Protein AF-A0A2W0HEP3-F1 (afdb_monomer)

Sequence (180 aa):
MSITTALFLTGLVFWASEWFIFRESPYLKSEVFKNNLRARVLITVTFALSAASAYYLGTKTGEPMSAADSCGLLFLLTGVFLRYWTLWLIRGYKGGTRPLYSHGPFLLHRHPYQAGLFLIASGISLLLSGHWLSLAVTFTLLGSALHYVMGLEEQHLRSHYGEIYEYWCRHRFRIFPFIY

Radius of gyration: 16.92 Å; Cα contacts (8 Å, |Δi|>4): 221; chains: 1; bounding box: 42×30×52 Å

Organism: NCBI:txid2045244

Foldseek 3Di:
DDPLVVLLVVLVVLVVCCCVPLVVFVVCVACLNVVCPVLVCQLVVLLVVLLVVLLVLQVVDDDQDPCLSVQLSVLSVVLSVLQCQVSVVRRPPPDHQGDQDCDDSSVAEVCSNLLSVLSNSSSSSSNNRSDPVSNVSSCVRNVVSSVVSLVSSLVVCCVVPPVNSVVSCPRYDHRDPPDD

Secondary structure (DSSP, 8-state):
--HHHHHHHHHHHHHHHHHHHTTT-TTTT-HHHHH-HHHHHHHHHHHHHHHHHHHHHHHH-SSPPTTHHHHHHHHHHHHHHHHHHHHHHHTT--SSSPP---SGGGGTBS-HHHHHHHHHHHHHHHHHHSSTHHHHHHIIIIIHHHHHHHHHHHHHHHHHHTHHHHHHHTT-BSSSTT--

pLDDT: mean 83.78, std 10.79, range [42.97, 94.5]

Mean predicted aligned error: 6.49 Å

Solvent-accessible surface area (backbone atoms only — not comparable to full-atom values): 9525 Å² total; per-residue (Å²): 132,56,73,66,57,53,54,50,51,51,51,50,50,57,53,60,44,45,59,71,77,46,64,82,24,38,74,75,59,27,64,65,65,64,71,32,62,66,52,53,50,43,45,54,50,25,47,51,51,30,46,51,51,8,41,54,46,23,77,72,48,88,74,62,46,86,62,25,51,62,50,10,50,52,29,29,52,52,10,46,51,38,31,52,54,42,49,62,69,46,53,80,48,88,68,81,84,80,76,87,64,73,56,75,64,38,44,56,22,74,41,37,48,60,50,12,50,52,28,30,51,39,8,51,13,13,57,50,22,20,32,73,66,30,38,59,50,28,47,58,45,37,44,51,38,49,51,54,47,49,49,53,47,50,52,52,47,36,74,74,47,44,68,61,41,56,62,62,45,75,74,38,28,63,84,46,88,89,64,129

InterPro domains:
  IPR007318 Phospholipid methyltransferase [PF04191] (72-163)

Structure (mmCIF, N/CA/C/O backbone):
data_AF-A0A2W0HEP3-F1
#
_entry.id   AF-A0A2W0HEP3-F1
#
loop_
_atom_site.group_PDB
_atom_site.id
_atom_site.type_symbol
_atom_site.label_atom_id
_atom_site.label_alt_id
_atom_site.label_comp_id
_atom_site.label_asym_id
_atom_site.label_entity_id
_atom_site.label_seq_id
_atom_site.pdbx_PDB_ins_code
_atom_site.Cartn_x
_atom_site.Cartn_y
_atom_site.Cartn_z
_atom_site.occupancy
_atom_site.B_iso_or_equiv
_atom_site.auth_seq_id
_atom_site.auth_comp_id
_atom_site.auth_asym_id
_atom_site.auth_atom_id
_atom_site.pdbx_PDB_model_num
ATOM 1 N N . MET A 1 1 ? 2.444 -9.885 -27.171 1.00 59.69 1 MET A N 1
ATOM 2 C CA . MET A 1 1 ? 2.458 -9.622 -25.714 1.00 59.69 1 MET A CA 1
ATOM 3 C C . MET A 1 1 ? 3.219 -10.741 -25.035 1.00 59.69 1 MET A C 1
ATOM 5 O O . MET A 1 1 ? 2.934 -11.895 -25.330 1.00 59.69 1 MET A O 1
ATOM 9 N N . SER A 1 2 ? 4.185 -10.425 -24.175 1.00 81.56 2 SER A N 1
ATOM 10 C CA . SER A 1 2 ? 4.820 -11.434 -23.321 1.00 81.56 2 SER A CA 1
ATOM 11 C C . SER A 1 2 ? 3.861 -11.849 -22.198 1.00 81.56 2 SER A C 1
ATOM 13 O O . SER A 1 2 ? 3.011 -11.062 -21.776 1.00 81.56 2 SER A O 1
ATOM 15 N N . ILE A 1 3 ? 4.001 -13.070 -21.680 1.00 85.06 3 ILE A N 1
ATOM 16 C CA . ILE A 1 3 ? 3.183 -13.578 -20.562 1.00 85.06 3 ILE A CA 1
ATOM 17 C C . ILE A 1 3 ? 3.267 -12.639 -19.344 1.00 85.06 3 ILE A C 1
ATOM 19 O O . ILE A 1 3 ? 2.261 -12.375 -18.689 1.00 85.06 3 ILE A O 1
ATOM 23 N N . THR A 1 4 ? 4.441 -12.054 -19.095 1.00 79.88 4 THR A N 1
ATOM 24 C CA . THR A 1 4 ? 4.667 -11.076 -18.022 1.00 79.88 4 THR A CA 1
ATOM 25 C C . THR A 1 4 ? 3.822 -9.814 -18.194 1.00 79.88 4 THR A C 1
ATOM 27 O O . THR A 1 4 ? 3.186 -9.375 -17.238 1.00 79.88 4 THR A O 1
ATOM 30 N N . THR A 1 5 ? 3.724 -9.269 -19.413 1.00 82.94 5 THR A N 1
ATOM 31 C CA . THR A 1 5 ? 2.876 -8.093 -19.690 1.00 82.94 5 THR A CA 1
ATOM 32 C C . THR A 1 5 ? 1.388 -8.392 -19.530 1.00 82.94 5 THR A C 1
ATOM 34 O O . THR A 1 5 ? 0.653 -7.558 -19.007 1.00 82.94 5 THR A O 1
ATOM 37 N N . ALA A 1 6 ? 0.937 -9.588 -19.918 1.00 85.88 6 ALA A N 1
ATOM 38 C CA . ALA A 1 6 ? -0.449 -9.998 -19.716 1.00 85.88 6 ALA A CA 1
ATOM 39 C C . ALA A 1 6 ? -0.785 -10.087 -18.218 1.00 85.88 6 ALA A C 1
ATOM 41 O O . ALA A 1 6 ? -1.759 -9.485 -17.771 1.00 85.88 6 ALA A O 1
ATOM 42 N N . LEU A 1 7 ? 0.062 -10.758 -17.431 1.00 87.81 7 LEU A N 1
ATOM 43 C CA . LEU A 1 7 ? -0.111 -10.871 -15.981 1.00 87.81 7 LEU A CA 1
ATOM 44 C C . LEU A 1 7 ? -0.088 -9.502 -15.290 1.00 87.81 7 LEU A C 1
ATOM 46 O O . LEU A 1 7 ? -0.947 -9.220 -14.455 1.00 87.81 7 LEU A O 1
ATOM 50 N N . PHE A 1 8 ? 0.827 -8.621 -15.690 1.00 86.69 8 PHE A N 1
ATOM 51 C CA . PHE A 1 8 ? 0.879 -7.250 -15.189 1.00 86.69 8 PHE A CA 1
ATOM 52 C C . PHE A 1 8 ? -0.432 -6.490 -15.430 1.00 86.69 8 PHE A C 1
ATOM 54 O O . PHE A 1 8 ? -1.021 -5.959 -14.487 1.00 86.69 8 PHE A O 1
ATOM 61 N N . LEU A 1 9 ? -0.931 -6.488 -16.672 1.00 87.94 9 LEU A N 1
ATOM 62 C CA . LEU A 1 9 ? -2.183 -5.813 -17.017 1.00 87.94 9 LEU A CA 1
ATOM 63 C C . LEU A 1 9 ? -3.374 -6.408 -16.266 1.00 87.94 9 LEU A C 1
ATOM 65 O O . LEU A 1 9 ? -4.202 -5.657 -15.755 1.00 87.94 9 LEU A O 1
ATOM 69 N N . THR A 1 10 ? -3.444 -7.736 -16.136 1.00 88.12 10 THR A N 1
ATOM 70 C CA . THR A 1 10 ? -4.511 -8.366 -15.345 1.00 88.12 10 THR A CA 1
ATOM 71 C C . THR A 1 10 ? -4.461 -7.920 -13.886 1.00 88.12 10 THR A C 1
ATOM 73 O O . THR A 1 10 ? -5.490 -7.534 -13.338 1.00 88.12 10 THR A O 1
ATOM 76 N N . GLY A 1 11 ? -3.276 -7.871 -13.274 1.00 85.00 11 GLY A N 1
ATOM 77 C CA . GLY A 1 11 ? -3.106 -7.389 -11.907 1.00 85.00 11 GLY A CA 1
ATOM 78 C C . GLY A 1 11 ? -3.524 -5.925 -11.728 1.00 85.00 11 GLY A C 1
ATOM 79 O O . GLY A 1 11 ? -4.183 -5.600 -10.741 1.00 85.00 11 GLY A O 1
ATOM 80 N N . LEU A 1 12 ? -3.228 -5.054 -12.700 1.00 87.88 12 LEU A N 1
ATOM 81 C CA . LEU A 1 12 ? -3.703 -3.665 -12.695 1.00 87.88 12 LEU A CA 1
ATOM 82 C C . LEU A 1 12 ? -5.225 -3.564 -12.815 1.00 87.88 12 LEU A C 1
ATOM 84 O O . LEU A 1 12 ? -5.832 -2.751 -12.121 1.00 87.88 12 LEU A O 1
ATOM 88 N N . VAL A 1 13 ? -5.850 -4.392 -13.655 1.00 89.00 13 VAL A N 1
ATOM 89 C CA . VAL A 1 13 ? -7.314 -4.439 -13.785 1.00 89.00 13 VAL A CA 1
ATOM 90 C C . VAL A 1 13 ? -7.953 -4.896 -12.476 1.00 89.00 13 VAL A C 1
ATOM 92 O O . VAL A 1 13 ? -8.887 -4.249 -12.007 1.00 89.00 13 VAL A O 1
ATOM 95 N N . PHE A 1 14 ? -7.422 -5.947 -11.845 1.00 88.12 14 PHE A N 1
ATOM 96 C CA . PHE A 1 14 ? -7.883 -6.394 -10.528 1.00 88.12 14 PHE A CA 1
ATOM 97 C C . PHE A 1 14 ? -7.690 -5.320 -9.456 1.00 88.12 14 PHE A C 1
ATOM 99 O O . PHE A 1 14 ? -8.548 -5.131 -8.596 1.00 88.12 14 PHE A O 1
ATOM 106 N N . TRP A 1 15 ? -6.588 -4.578 -9.490 1.00 85.81 15 TRP A N 1
ATOM 107 C CA . TRP A 1 15 ? -6.409 -3.458 -8.573 1.00 85.81 15 TRP A CA 1
ATOM 108 C C . TRP A 1 15 ? -7.429 -2.339 -8.834 1.00 85.81 15 TRP A C 1
ATOM 110 O O . TRP A 1 15 ? -8.072 -1.865 -7.902 1.00 85.81 15 TRP A O 1
ATOM 120 N N . ALA A 1 16 ? -7.666 -1.968 -10.093 1.00 84.94 16 ALA A N 1
ATOM 121 C CA . ALA A 1 16 ? -8.647 -0.945 -10.454 1.00 84.94 16 ALA A CA 1
ATOM 122 C C . ALA A 1 16 ? -10.094 -1.357 -10.116 1.00 84.94 16 ALA A C 1
ATOM 124 O O . ALA A 1 16 ? -10.895 -0.518 -9.692 1.00 84.94 16 ALA A O 1
ATOM 125 N N . SER A 1 17 ? -10.439 -2.645 -10.241 1.00 85.38 17 SER A N 1
ATOM 126 C CA . SER A 1 17 ? -11.777 -3.150 -9.904 1.00 85.38 17 SER A CA 1
ATOM 127 C C . SER A 1 17 ? -12.091 -3.071 -8.410 1.00 85.38 17 SER A C 1
ATOM 129 O O . SER A 1 17 ? -13.263 -3.081 -8.034 1.00 85.38 17 SER A O 1
ATOM 131 N N . GLU A 1 18 ? -11.076 -2.923 -7.555 1.00 83.12 18 GLU A N 1
ATOM 132 C CA . GLU A 1 18 ? -11.241 -2.748 -6.112 1.00 83.12 18 GLU A CA 1
ATOM 133 C C . GLU A 1 18 ? -12.170 -1.570 -5.785 1.00 83.12 18 GLU A C 1
ATOM 135 O O . GLU A 1 18 ? -13.050 -1.688 -4.928 1.00 83.12 18 GLU A O 1
ATOM 140 N N . TRP A 1 19 ? -12.029 -0.456 -6.512 1.00 76.25 19 TRP A N 1
ATOM 141 C CA . TRP A 1 19 ? -12.870 0.728 -6.334 1.00 76.25 19 TRP A CA 1
ATOM 142 C C . TRP A 1 19 ? -14.338 0.484 -6.660 1.00 76.25 19 TRP A C 1
ATOM 144 O O . TRP A 1 19 ? -15.201 1.091 -6.029 1.00 76.25 19 TRP A O 1
ATOM 154 N N . PHE A 1 20 ? -14.627 -0.396 -7.615 1.00 79.62 20 PHE A N 1
ATOM 155 C CA . PHE A 1 20 ? -15.998 -0.733 -7.983 1.00 79.62 20 PHE A CA 1
ATOM 156 C C . PHE A 1 20 ? -16.604 -1.737 -7.003 1.00 79.62 20 PHE A C 1
ATOM 158 O O . PHE A 1 20 ? -17.719 -1.532 -6.529 1.00 79.62 20 PHE A O 1
ATOM 165 N N . ILE A 1 21 ? -15.854 -2.784 -6.650 1.00 78.62 21 ILE A N 1
ATOM 166 C CA . ILE A 1 21 ? -16.343 -3.892 -5.817 1.00 78.62 21 ILE A CA 1
ATOM 167 C C . ILE A 1 21 ? -16.527 -3.456 -4.359 1.00 78.62 21 ILE A C 1
ATOM 169 O O . ILE A 1 21 ? -17.510 -3.818 -3.716 1.00 78.62 21 ILE A O 1
ATOM 173 N N . PHE A 1 22 ? -15.596 -2.662 -3.827 1.00 75.50 22 PHE A N 1
ATOM 174 C CA . PHE A 1 22 ? -15.550 -2.315 -2.406 1.00 75.50 22 PHE A CA 1
ATOM 175 C C . PHE A 1 22 ? -15.836 -0.841 -2.138 1.00 75.50 22 PHE A C 1
ATOM 177 O O . PHE A 1 22 ? -15.485 -0.339 -1.072 1.00 75.50 22 PHE A O 1
ATOM 184 N N . ARG A 1 23 ? -16.523 -0.145 -3.052 1.00 67.44 23 ARG A N 1
ATOM 185 C CA . ARG A 1 23 ? -16.886 1.276 -2.898 1.00 67.44 23 ARG A CA 1
ATOM 186 C C . ARG A 1 23 ? -17.573 1.585 -1.564 1.00 67.44 23 ARG A C 1
ATOM 188 O O . ARG A 1 23 ? -17.407 2.668 -1.006 1.00 67.44 23 ARG A O 1
ATOM 195 N N . GLU A 1 24 ? -18.347 0.634 -1.051 1.00 66.88 24 GLU A N 1
ATOM 196 C CA . GLU A 1 24 ? -19.072 0.773 0.212 1.00 66.88 24 GLU A CA 1
ATOM 197 C C . GLU A 1 24 ? -18.275 0.353 1.448 1.00 66.88 24 GLU A C 1
ATOM 199 O O . GLU A 1 24 ? -18.800 0.457 2.559 1.00 66.88 24 GLU A O 1
ATOM 204 N N . SER A 1 25 ? -17.025 -0.090 1.274 1.00 65.38 25 SER A N 1
ATOM 205 C CA . SER A 1 25 ? -16.221 -0.632 2.360 1.00 65.38 25 SER A CA 1
ATOM 206 C C . SER A 1 25 ? -16.050 0.392 3.489 1.00 65.38 25 SER A C 1
ATOM 208 O O . SER A 1 25 ? -15.691 1.548 3.237 1.00 65.38 25 SER A O 1
ATOM 210 N N . PRO A 1 26 ? -16.231 -0.031 4.747 1.00 62.38 26 PRO A N 1
ATOM 211 C CA . PRO A 1 26 ? -16.116 0.836 5.922 1.00 62.38 26 PRO A CA 1
ATOM 212 C C . PRO A 1 26 ? -14.720 1.436 6.056 1.00 62.38 26 PRO A C 1
ATOM 214 O O . PRO A 1 26 ? -14.556 2.562 6.505 1.00 62.38 26 PRO A O 1
ATOM 217 N N . TYR A 1 27 ? -13.708 0.697 5.600 1.00 66.31 27 TYR A N 1
ATOM 218 C CA . TYR A 1 27 ? -12.323 1.144 5.593 1.00 66.31 27 TYR A CA 1
ATOM 219 C C . TYR A 1 27 ? -12.114 2.360 4.670 1.00 66.31 27 TYR A C 1
ATOM 221 O O . TYR A 1 27 ? -11.531 3.364 5.079 1.00 66.31 27 TYR A O 1
ATOM 229 N N . LEU A 1 28 ? -12.665 2.311 3.449 1.00 58.91 28 LEU A N 1
ATOM 230 C CA . LEU A 1 28 ? -12.645 3.428 2.492 1.00 58.91 28 LEU A CA 1
ATOM 231 C C . LEU A 1 28 ? -13.478 4.624 2.976 1.00 58.91 28 LEU A C 1
ATOM 233 O O . LEU A 1 28 ? -13.221 5.761 2.581 1.00 58.91 28 LEU A O 1
ATOM 237 N N . LYS A 1 29 ? -14.461 4.368 3.843 1.00 58.06 29 LYS A N 1
ATOM 238 C CA . LYS A 1 29 ? -15.281 5.386 4.506 1.00 58.06 29 LYS A CA 1
ATOM 239 C C . LYS A 1 29 ? -14.721 5.853 5.850 1.00 58.06 29 LYS A C 1
ATOM 241 O O . LYS A 1 29 ? -15.348 6.731 6.440 1.00 58.06 29 LYS A O 1
ATOM 246 N N . SER A 1 30 ? -13.594 5.307 6.323 1.00 64.50 30 SER A N 1
ATOM 247 C CA . SER A 1 30 ? -13.036 5.664 7.630 1.00 64.50 30 SER A CA 1
ATOM 248 C C . SER A 1 30 ? -12.893 7.181 7.741 1.00 64.50 30 SER A C 1
ATOM 250 O O . SER A 1 30 ? -12.380 7.836 6.827 1.00 64.50 30 SER A O 1
ATOM 252 N N . GLU A 1 31 ? -13.379 7.752 8.846 1.00 57.66 31 GLU A N 1
ATOM 253 C CA . GLU A 1 31 ? -13.400 9.209 9.029 1.00 57.66 31 GLU A CA 1
ATOM 254 C C . GLU A 1 31 ? -12.007 9.819 8.876 1.00 57.66 31 GLU A C 1
ATOM 256 O O . GLU A 1 31 ? -11.853 10.885 8.283 1.00 57.66 31 GLU A O 1
ATOM 261 N N . VAL A 1 32 ? -10.980 9.087 9.315 1.00 61.34 32 VAL A N 1
ATOM 262 C CA . VAL A 1 32 ? -9.576 9.471 9.175 1.00 61.34 32 VAL A CA 1
ATOM 263 C C . VAL A 1 32 ? -9.197 9.677 7.711 1.00 61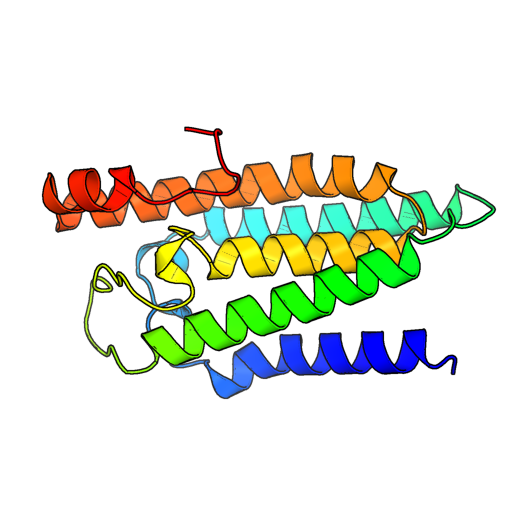.34 32 VAL A C 1
ATOM 265 O O . VAL A 1 32 ? -8.592 10.691 7.379 1.00 61.34 32 VAL A O 1
ATOM 268 N N . PHE A 1 33 ? -9.548 8.759 6.812 1.00 62.22 33 PHE A N 1
ATOM 269 C CA . PHE A 1 33 ? -9.156 8.877 5.406 1.00 62.22 33 PHE A CA 1
ATOM 270 C C . PHE A 1 33 ? -10.068 9.836 4.633 1.00 62.22 33 PHE A C 1
ATOM 272 O O . PHE A 1 33 ? -9.616 10.533 3.720 1.00 62.22 33 PHE A O 1
ATOM 279 N N . LYS A 1 34 ? -11.352 9.900 5.006 1.00 63.75 34 L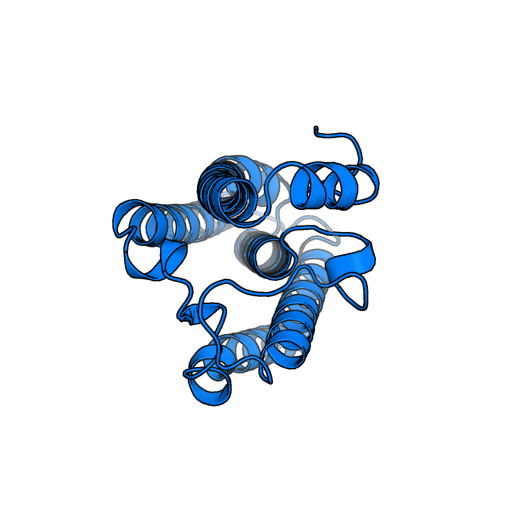YS A N 1
ATOM 280 C CA . LYS A 1 34 ? -12.349 10.752 4.350 1.00 63.75 34 LYS A CA 1
ATOM 281 C C . LYS A 1 34 ? -12.147 12.237 4.672 1.00 63.75 34 LYS A C 1
ATOM 283 O O . LYS A 1 34 ? 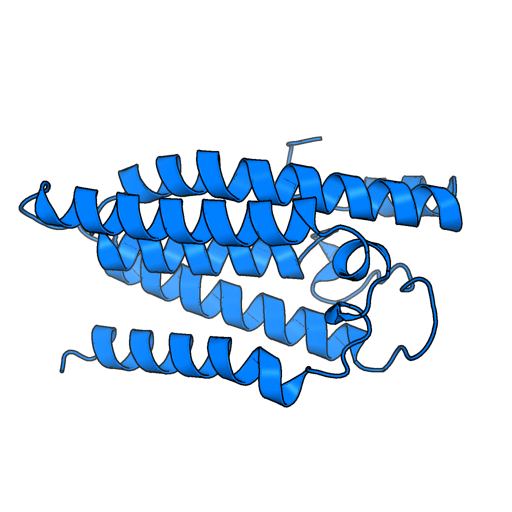-12.244 13.054 3.757 1.00 63.75 34 LYS A O 1
ATOM 288 N N . ASN A 1 35 ? -11.805 12.573 5.919 1.00 67.94 35 ASN A N 1
ATOM 289 C CA . ASN A 1 35 ? -11.675 13.962 6.375 1.00 67.94 35 ASN A CA 1
ATOM 290 C C . ASN A 1 35 ? -10.256 14.534 6.205 1.00 67.94 35 ASN A C 1
ATOM 292 O O . ASN A 1 35 ? -10.088 15.752 6.176 1.00 67.94 35 ASN A O 1
ATOM 296 N N . ASN A 1 36 ? -9.229 13.696 6.017 1.00 79.62 36 ASN A N 1
ATOM 297 C CA . ASN A 1 36 ? -7.854 14.169 5.829 1.00 79.62 36 ASN A CA 1
ATOM 298 C C . ASN A 1 36 ? -7.480 14.304 4.346 1.00 79.62 36 ASN A C 1
ATOM 300 O O . ASN A 1 36 ? -6.790 13.455 3.773 1.00 79.62 36 ASN A O 1
ATOM 304 N N . LEU A 1 37 ? -7.865 15.431 3.729 1.00 83.88 37 LEU A N 1
ATOM 305 C CA . LEU A 1 37 ? -7.463 15.782 2.356 1.00 83.88 37 LEU A CA 1
ATOM 306 C C . LEU A 1 37 ? -5.939 15.708 2.170 1.00 83.88 37 LEU A C 1
ATOM 308 O O . LEU A 1 37 ? -5.464 15.182 1.167 1.00 83.88 37 LEU A O 1
ATOM 312 N N . ARG A 1 38 ? -5.177 16.168 3.171 1.00 85.00 38 ARG A N 1
ATOM 313 C CA . ARG A 1 38 ? -3.707 16.122 3.166 1.00 85.00 38 ARG A CA 1
ATOM 314 C C . ARG A 1 38 ? -3.181 14.699 2.992 1.00 85.00 38 ARG A C 1
ATOM 316 O O . ARG A 1 38 ? -2.346 14.483 2.129 1.00 85.00 38 ARG A O 1
ATOM 323 N N . ALA A 1 39 ? -3.708 13.729 3.742 1.00 85.81 39 ALA A N 1
ATOM 324 C CA . ALA A 1 39 ? -3.305 12.324 3.643 1.00 85.81 39 ALA A CA 1
ATOM 325 C C . ALA A 1 39 ? -3.564 11.751 2.240 1.00 85.81 39 ALA A C 1
ATOM 327 O O . ALA A 1 39 ? -2.696 11.096 1.661 1.00 85.81 39 ALA A O 1
ATOM 328 N N . ARG A 1 40 ? -4.736 12.049 1.663 1.00 84.88 40 ARG A N 1
ATOM 329 C CA . ARG A 1 40 ? -5.112 11.600 0.313 1.00 84.88 40 ARG A CA 1
ATOM 330 C C . ARG A 1 40 ? -4.210 12.192 -0.765 1.00 84.88 40 ARG A C 1
ATOM 332 O O . ARG A 1 40 ? -3.730 11.458 -1.630 1.00 84.88 40 ARG A O 1
ATOM 339 N N . VAL A 1 41 ? -3.983 13.504 -0.709 1.00 88.75 41 VAL A N 1
ATOM 340 C CA . VAL A 1 41 ? -3.096 14.208 -1.643 1.00 88.75 41 VAL A CA 1
ATOM 341 C C . VAL A 1 41 ? -1.680 13.662 -1.517 1.00 88.75 41 VAL A C 1
ATOM 343 O O . VAL A 1 41 ? -1.078 13.322 -2.526 1.00 88.75 41 VAL A O 1
ATOM 346 N N . LEU A 1 42 ? -1.181 13.487 -0.294 1.00 90.75 42 LEU A N 1
ATOM 347 C CA . LEU A 1 42 ? 0.175 13.018 -0.036 1.00 90.75 42 LEU A CA 1
ATOM 348 C C . LEU A 1 42 ? 0.395 11.601 -0.594 1.00 90.75 42 LEU A C 1
ATOM 350 O O . LEU A 1 42 ? 1.354 11.403 -1.335 1.00 90.75 42 LEU A O 1
ATOM 354 N N . ILE A 1 43 ? -0.513 10.645 -0.354 1.00 90.06 43 ILE A N 1
ATOM 355 C CA . ILE A 1 43 ? -0.425 9.296 -0.953 1.00 90.06 43 ILE A CA 1
ATOM 356 C C . ILE A 1 43 ? -0.474 9.362 -2.484 1.00 9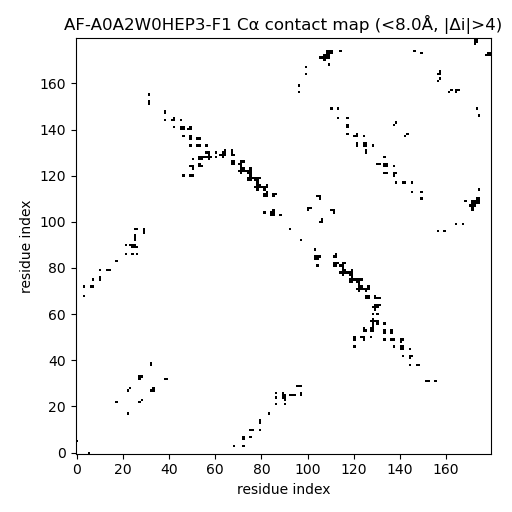0.06 43 ILE A C 1
ATOM 358 O O . ILE A 1 43 ? 0.337 8.729 -3.151 1.00 90.06 43 ILE A O 1
ATOM 362 N N . THR A 1 44 ? -1.408 10.129 -3.050 1.00 90.06 44 THR A N 1
ATOM 363 C CA . THR A 1 44 ? -1.590 10.184 -4.511 1.00 90.06 44 THR A CA 1
ATOM 364 C C . THR A 1 44 ? -0.374 10.807 -5.197 1.00 90.06 44 THR A C 1
ATOM 366 O O . THR A 1 44 ? 0.123 10.271 -6.184 1.00 90.06 44 THR A O 1
ATOM 369 N N . VAL A 1 45 ? 0.142 11.910 -4.648 1.00 93.81 45 VAL A N 1
ATOM 370 C CA . VAL A 1 45 ? 1.321 12.613 -5.168 1.00 93.81 45 VAL A CA 1
ATOM 371 C C . VAL A 1 45 ? 2.567 11.745 -5.034 1.00 93.81 45 VAL A C 1
ATOM 373 O O . VAL A 1 45 ? 3.295 11.587 -6.007 1.00 93.81 45 VAL A O 1
ATOM 376 N N . THR A 1 46 ? 2.811 11.140 -3.870 1.00 92.88 46 THR A N 1
ATOM 377 C CA . THR A 1 46 ? 4.002 10.296 -3.666 1.00 92.88 46 THR A CA 1
ATOM 378 C C . THR A 1 46 ? 3.966 9.016 -4.496 1.00 92.88 46 THR A C 1
ATOM 380 O O . THR A 1 46 ? 5.008 8.624 -5.011 1.00 92.88 46 THR A O 1
ATOM 383 N N . PHE A 1 47 ? 2.790 8.420 -4.712 1.00 93.50 47 PHE A N 1
ATOM 384 C CA . PHE A 1 47 ? 2.616 7.296 -5.636 1.00 93.50 47 PHE A CA 1
ATOM 385 C C . PHE A 1 47 ? 2.896 7.700 -7.093 1.00 93.50 47 PHE A C 1
ATOM 387 O O . PHE A 1 47 ? 3.611 7.003 -7.813 1.00 93.50 47 PHE A O 1
ATOM 394 N N . ALA A 1 48 ? 2.372 8.848 -7.535 1.00 94.06 48 ALA A N 1
ATOM 395 C CA . ALA A 1 48 ? 2.639 9.358 -8.879 1.00 94.06 48 ALA A CA 1
ATOM 396 C C . ALA A 1 48 ? 4.131 9.680 -9.073 1.00 94.06 48 ALA A C 1
ATOM 398 O O . ALA A 1 48 ? 4.714 9.310 -10.090 1.00 94.06 48 ALA A O 1
ATOM 399 N N . LEU A 1 49 ? 4.771 10.302 -8.078 1.00 94.50 49 LEU A N 1
ATOM 400 C CA . LEU A 1 49 ? 6.205 10.595 -8.092 1.00 94.50 49 LEU A CA 1
ATOM 401 C C . LEU A 1 49 ? 7.061 9.321 -8.068 1.00 94.50 49 LEU A C 1
ATOM 403 O O . LEU A 1 49 ? 8.070 9.262 -8.773 1.00 94.50 49 LEU A O 1
ATOM 407 N N . SER A 1 50 ? 6.675 8.283 -7.316 1.00 93.69 50 SER A N 1
ATOM 408 C CA . SER A 1 50 ? 7.395 7.004 -7.334 1.00 93.69 50 SER A CA 1
ATOM 409 C C . SER A 1 50 ? 7.293 6.321 -8.698 1.00 93.69 50 SER A C 1
ATOM 411 O O . SER A 1 50 ? 8.301 5.861 -9.222 1.00 93.69 50 SER A O 1
ATOM 413 N N . ALA A 1 51 ? 6.114 6.329 -9.325 1.00 92.62 51 ALA A N 1
ATOM 414 C CA . ALA A 1 51 ? 5.944 5.770 -10.666 1.00 92.62 51 ALA A CA 1
ATOM 415 C C . ALA A 1 51 ? 6.715 6.574 -11.730 1.00 92.62 51 ALA A C 1
ATOM 417 O O . ALA A 1 51 ? 7.395 5.991 -12.573 1.00 92.62 51 ALA A O 1
ATOM 418 N N . ALA A 1 52 ? 6.666 7.909 -11.665 1.00 93.88 52 ALA A N 1
ATOM 419 C CA . ALA A 1 52 ? 7.381 8.784 -12.594 1.00 93.88 52 ALA A CA 1
ATOM 420 C C . ALA A 1 52 ? 8.906 8.642 -12.467 1.00 93.88 52 ALA A C 1
ATOM 422 O O . ALA A 1 52 ? 9.607 8.571 -13.474 1.00 93.88 52 ALA A O 1
ATOM 423 N N . SER A 1 53 ? 9.422 8.559 -11.238 1.00 92.06 53 SER A N 1
ATOM 424 C CA . SER A 1 53 ? 10.853 8.337 -10.995 1.00 92.06 53 SER A CA 1
ATOM 425 C C . SER A 1 53 ? 11.308 6.945 -11.432 1.00 92.06 53 SER A C 1
ATOM 427 O O . SER A 1 53 ? 12.380 6.832 -12.020 1.00 92.06 53 SER A O 1
ATOM 429 N N . ALA A 1 54 ? 10.494 5.905 -11.224 1.00 92.38 54 ALA A N 1
ATOM 430 C CA . ALA A 1 54 ? 10.777 4.562 -11.725 1.00 92.38 54 ALA A CA 1
ATOM 431 C C . ALA A 1 54 ? 10.819 4.516 -13.259 1.00 92.38 54 ALA A C 1
ATOM 433 O O . ALA A 1 54 ? 11.758 3.961 -13.825 1.00 92.38 54 ALA A O 1
ATOM 434 N N . TYR A 1 55 ? 9.855 5.156 -13.928 1.00 92.06 55 TYR A N 1
ATOM 435 C CA . TYR A 1 55 ? 9.852 5.283 -15.385 1.00 92.06 55 TYR A CA 1
ATOM 436 C C . TYR A 1 55 ? 11.088 6.040 -15.888 1.00 92.06 55 TYR A C 1
ATOM 438 O O . TYR A 1 55 ? 11.792 5.562 -16.774 1.00 92.06 55 TYR A O 1
ATOM 446 N N . TYR A 1 56 ? 11.405 7.190 -15.282 1.00 92.75 56 TYR A N 1
ATOM 447 C CA . TYR A 1 56 ? 12.600 7.960 -15.630 1.00 92.75 56 TYR A CA 1
ATOM 448 C C . TYR A 1 56 ? 13.878 7.130 -15.462 1.00 92.75 56 TYR A C 1
ATOM 450 O O . TYR A 1 56 ? 14.725 7.127 -16.355 1.00 92.75 56 TYR A O 1
ATOM 458 N N . LEU A 1 57 ? 13.997 6.385 -14.360 1.00 88.62 57 LEU A N 1
ATOM 459 C CA . LEU A 1 57 ? 15.130 5.499 -14.124 1.00 88.62 57 LEU A CA 1
ATOM 460 C C . LEU A 1 57 ? 15.239 4.434 -15.221 1.00 88.62 57 LEU A C 1
ATOM 462 O O . LEU A 1 57 ? 16.313 4.300 -15.796 1.00 88.62 57 LEU A O 1
ATOM 466 N N . GLY A 1 58 ? 14.128 3.779 -15.574 1.00 87.19 58 GLY A N 1
ATOM 467 C CA . GLY A 1 58 ? 14.083 2.782 -16.648 1.00 87.19 58 GLY A CA 1
ATOM 468 C C . GLY A 1 58 ? 14.529 3.324 -18.007 1.00 87.19 58 GLY A C 1
ATOM 469 O O . GLY A 1 58 ? 15.186 2.621 -18.760 1.00 87.19 58 GLY A O 1
ATOM 470 N N . THR A 1 59 ? 14.266 4.602 -18.312 1.00 87.06 59 THR A N 1
ATOM 471 C CA . THR A 1 59 ? 14.778 5.223 -19.555 1.00 87.06 59 THR A CA 1
ATOM 472 C C . THR A 1 59 ? 16.283 5.505 -19.540 1.00 87.06 59 THR A C 1
ATOM 474 O O . THR A 1 59 ? 16.876 5.743 -20.592 1.00 87.06 59 THR A O 1
ATOM 477 N N . LYS A 1 60 ? 16.907 5.547 -18.357 1.00 85.81 60 LYS A N 1
ATOM 478 C CA . LYS A 1 60 ? 18.332 5.864 -18.177 1.00 85.81 60 LYS A CA 1
ATOM 479 C C . LYS A 1 60 ? 19.194 4.630 -17.972 1.00 85.81 60 LYS A C 1
ATOM 481 O O . LYS A 1 60 ? 20.385 4.670 -18.272 1.00 85.81 60 LYS A O 1
ATOM 486 N N . THR A 1 61 ? 18.618 3.564 -17.445 1.00 76.69 61 THR A N 1
ATOM 487 C CA . THR A 1 61 ? 19.311 2.311 -17.192 1.00 76.69 61 THR A CA 1
ATOM 488 C C . THR A 1 61 ? 19.110 1.360 -18.369 1.00 76.69 61 THR A C 1
ATOM 490 O O . THR A 1 61 ? 17.979 1.064 -18.724 1.00 76.69 61 THR A O 1
ATOM 493 N N . GLY A 1 62 ? 20.205 0.929 -19.005 1.00 70.19 62 GLY A N 1
ATOM 494 C CA . GLY A 1 62 ? 20.151 0.202 -20.279 1.00 70.19 62 GLY A CA 1
ATOM 495 C C . GLY A 1 62 ? 19.560 -1.206 -20.187 1.00 70.19 62 GLY A C 1
ATOM 496 O O . GLY A 1 62 ? 18.603 -1.505 -20.889 1.00 70.19 62 GLY A O 1
ATOM 497 N N . GLU A 1 63 ? 20.122 -2.062 -19.329 1.00 76.56 63 GLU A N 1
ATOM 498 C CA . GLU A 1 63 ? 19.729 -3.473 -19.230 1.00 76.56 63 GLU A CA 1
ATOM 499 C C . GLU A 1 63 ? 19.031 -3.751 -17.892 1.00 76.56 63 GLU A C 1
ATOM 501 O O . GLU A 1 63 ? 19.628 -3.482 -16.841 1.00 76.56 63 GLU A O 1
ATOM 506 N N . PRO A 1 64 ? 17.803 -4.306 -17.899 1.00 79.62 64 PRO A N 1
ATOM 507 C CA . PRO A 1 64 ? 17.093 -4.634 -16.674 1.00 79.62 64 PRO A CA 1
ATOM 508 C C . PRO A 1 64 ? 17.885 -5.656 -15.854 1.00 79.62 64 PRO A C 1
ATOM 510 O O . PRO A 1 64 ? 18.447 -6.625 -16.373 1.00 79.62 64 PRO A O 1
ATOM 513 N N . MET A 1 65 ? 17.918 -5.462 -14.538 1.00 84.00 65 MET A N 1
ATOM 514 C CA . MET A 1 65 ? 18.569 -6.409 -13.641 1.00 84.00 65 MET A CA 1
ATOM 515 C C . MET A 1 65 ? 17.790 -7.723 -13.614 1.00 84.00 65 MET A C 1
ATOM 517 O O . MET A 1 65 ? 16.564 -7.743 -13.473 1.00 84.00 65 MET A O 1
ATOM 521 N N . SER A 1 66 ? 18.523 -8.836 -13.680 1.00 78.00 66 SER A N 1
ATOM 522 C CA . SER A 1 66 ? 17.935 -10.169 -13.553 1.00 78.00 66 SER A CA 1
ATOM 523 C C . SER A 1 66 ? 17.076 -10.264 -12.285 1.00 78.00 66 SER A C 1
ATOM 525 O O . SER A 1 66 ? 17.446 -9.751 -11.226 1.00 78.00 66 SER A O 1
ATOM 527 N N . ALA A 1 67 ? 15.916 -10.907 -12.417 1.00 84.88 67 ALA A N 1
ATOM 528 C CA . ALA A 1 67 ? 14.869 -11.067 -11.404 1.00 84.88 67 ALA A CA 1
ATOM 529 C C . ALA A 1 67 ? 14.035 -9.824 -11.029 1.00 84.88 67 ALA A C 1
ATOM 531 O O . ALA A 1 67 ? 13.022 -10.007 -10.351 1.00 84.88 67 ALA A O 1
ATOM 532 N N . ALA A 1 68 ? 14.358 -8.606 -11.490 1.00 87.38 68 ALA A N 1
ATOM 533 C CA . ALA A 1 68 ? 13.564 -7.412 -11.161 1.00 87.38 68 ALA A CA 1
ATOM 534 C C . ALA A 1 68 ? 12.095 -7.547 -11.606 1.00 87.38 68 ALA A C 1
ATOM 536 O O . ALA A 1 68 ? 11.187 -7.283 -10.817 1.00 87.38 68 ALA A O 1
ATOM 537 N N . ASP A 1 69 ? 11.859 -8.059 -12.816 1.00 85.44 69 ASP A N 1
ATOM 538 C CA . ASP A 1 69 ? 10.510 -8.257 -13.357 1.00 85.44 69 ASP A CA 1
ATOM 539 C C . ASP A 1 69 ? 9.714 -9.315 -12.588 1.00 85.44 69 ASP A C 1
ATOM 541 O O . ASP A 1 69 ? 8.568 -9.090 -12.195 1.00 85.44 69 ASP A O 1
ATOM 545 N N . SER A 1 70 ? 10.328 -10.473 -12.331 1.00 89.38 70 SER A N 1
ATOM 546 C CA . SER A 1 70 ? 9.690 -11.564 -11.587 1.00 89.38 70 SER A CA 1
ATOM 547 C C . SER A 1 70 ? 9.333 -11.127 -10.168 1.00 89.38 70 SER A C 1
ATOM 549 O O . SER A 1 70 ? 8.222 -11.381 -9.700 1.00 89.38 70 SER A O 1
ATOM 551 N N . CYS A 1 71 ? 10.241 -10.421 -9.489 1.00 92.38 71 CYS A N 1
ATOM 552 C CA . CYS A 1 71 ? 9.984 -9.872 -8.161 1.00 92.38 71 CYS A CA 1
ATOM 553 C C . CYS A 1 71 ? 8.925 -8.767 -8.193 1.00 92.38 71 CYS A C 1
ATOM 555 O O . CYS A 1 71 ? 8.053 -8.742 -7.324 1.00 92.38 71 CYS A O 1
ATOM 557 N N . GLY A 1 72 ? 8.943 -7.903 -9.210 1.00 91.44 72 GLY A N 1
ATOM 558 C CA . GLY A 1 72 ? 7.934 -6.865 -9.387 1.00 91.44 72 GLY A CA 1
ATOM 559 C C . GLY A 1 72 ? 6.529 -7.444 -9.559 1.00 91.44 72 GLY A C 1
ATOM 560 O O . GLY A 1 72 ? 5.577 -6.992 -8.918 1.00 91.44 72 GLY A O 1
ATOM 561 N N . LEU A 1 73 ? 6.410 -8.518 -10.339 1.00 91.81 73 LEU A N 1
ATOM 562 C CA . LEU A 1 73 ? 5.157 -9.240 -10.540 1.00 91.81 73 LEU A CA 1
ATOM 563 C C . LEU A 1 73 ? 4.678 -9.929 -9.254 1.00 91.81 73 LEU A C 1
ATOM 565 O O . LEU A 1 73 ? 3.505 -9.808 -8.897 1.00 91.81 73 LEU A O 1
ATOM 569 N N . LEU A 1 74 ? 5.576 -10.588 -8.516 1.00 93.88 74 LEU A N 1
ATOM 570 C CA . LEU A 1 74 ? 5.249 -11.187 -7.216 1.00 93.88 74 LEU A CA 1
ATOM 571 C C . LEU A 1 74 ? 4.762 -10.141 -6.207 1.00 93.88 74 LEU A C 1
ATOM 573 O O . LEU A 1 74 ? 3.772 -10.375 -5.507 1.00 93.88 74 LEU A O 1
ATOM 577 N N . PHE A 1 75 ? 5.415 -8.980 -6.145 1.00 94.25 75 PHE A N 1
ATOM 578 C CA . PHE A 1 75 ? 5.019 -7.884 -5.259 1.00 94.25 75 PHE A CA 1
ATOM 579 C C . PHE A 1 75 ? 3.648 -7.327 -5.627 1.00 94.25 75 PHE A C 1
ATOM 581 O O . PHE A 1 75 ? 2.808 -7.141 -4.745 1.00 94.25 75 PHE A O 1
ATOM 588 N N . LEU A 1 76 ? 3.383 -7.136 -6.920 1.00 93.50 76 LEU A N 1
ATOM 589 C CA . LEU A 1 76 ? 2.089 -6.660 -7.393 1.00 93.50 76 LEU A CA 1
ATOM 590 C C . LEU A 1 76 ? 0.965 -7.635 -7.026 1.00 93.50 76 LEU A C 1
ATOM 592 O O . LEU A 1 76 ? -0.024 -7.223 -6.417 1.00 93.50 76 LEU A O 1
ATOM 596 N N . LEU A 1 77 ? 1.126 -8.926 -7.329 1.00 93.25 77 LEU A N 1
ATOM 597 C CA . LEU A 1 77 ? 0.106 -9.937 -7.034 1.00 93.25 77 LEU A CA 1
ATOM 598 C C . LEU A 1 77 ? -0.143 -10.080 -5.528 1.00 93.25 77 LEU A C 1
ATOM 600 O O . LEU A 1 77 ? -1.294 -10.090 -5.089 1.00 93.25 77 LEU A O 1
ATOM 604 N N . THR A 1 78 ? 0.925 -10.126 -4.730 1.00 92.88 78 THR A N 1
ATOM 605 C CA . THR A 1 78 ? 0.822 -10.228 -3.266 1.00 92.88 78 THR A CA 1
ATOM 606 C C . THR A 1 78 ? 0.157 -8.988 -2.670 1.00 92.88 78 THR A C 1
ATOM 608 O O . THR A 1 78 ? -0.687 -9.100 -1.780 1.00 92.88 78 THR A O 1
ATOM 611 N N . GLY A 1 79 ? 0.484 -7.800 -3.184 1.00 92.62 79 GLY A N 1
ATOM 612 C CA . GLY A 1 79 ? -0.118 -6.546 -2.742 1.00 92.62 79 GLY A CA 1
ATOM 613 C C . GLY A 1 79 ? -1.613 -6.461 -3.054 1.00 92.62 79 GLY A C 1
ATOM 614 O O . GLY A 1 79 ? -2.397 -6.080 -2.180 1.00 92.62 79 GLY A O 1
ATOM 615 N N . VAL A 1 80 ? -2.031 -6.883 -4.254 1.00 91.81 80 VAL A N 1
ATOM 616 C CA . VAL A 1 80 ? -3.456 -6.979 -4.623 1.00 91.81 80 VAL A CA 1
ATOM 617 C C . VAL A 1 80 ? -4.173 -7.978 -3.719 1.00 91.81 80 VAL A C 1
ATOM 619 O O . VAL A 1 80 ? -5.197 -7.637 -3.124 1.00 91.81 80 VAL A O 1
ATOM 622 N N . PHE A 1 81 ? -3.613 -9.176 -3.540 1.00 92.69 81 PHE A N 1
ATOM 623 C CA . PHE A 1 81 ? -4.187 -10.199 -2.666 1.00 92.69 81 PHE A CA 1
ATOM 624 C C . PHE A 1 81 ? -4.399 -9.684 -1.233 1.00 92.69 81 PHE A C 1
ATOM 626 O O . PHE A 1 81 ? -5.493 -9.819 -0.680 1.00 92.69 81 PHE A O 1
ATOM 633 N N . LEU A 1 82 ? -3.394 -9.020 -0.652 1.00 90.50 82 LEU A N 1
ATOM 634 C CA . LEU A 1 82 ? -3.468 -8.491 0.711 1.00 90.50 82 LEU A CA 1
ATOM 635 C C . LEU A 1 82 ? -4.559 -7.418 0.863 1.00 90.50 82 LEU A C 1
ATOM 637 O O . LEU A 1 82 ? -5.279 -7.405 1.868 1.00 90.50 82 LEU A O 1
ATOM 641 N N . ARG A 1 83 ? -4.731 -6.544 -0.138 1.00 90.75 83 ARG A N 1
ATOM 642 C CA . ARG A 1 83 ? -5.793 -5.521 -0.143 1.00 90.75 83 ARG A CA 1
ATOM 643 C C . ARG A 1 83 ? -7.176 -6.148 -0.208 1.00 90.75 83 ARG A C 1
ATOM 645 O O . ARG A 1 83 ? -8.027 -5.816 0.617 1.00 90.75 83 ARG A O 1
ATOM 652 N N . TYR A 1 84 ? -7.377 -7.093 -1.123 1.00 90.06 84 TYR A N 1
ATOM 653 C CA . TYR A 1 84 ? -8.649 -7.801 -1.263 1.00 90.06 84 TYR A CA 1
ATOM 654 C C . TYR A 1 84 ? -9.000 -8.587 -0.001 1.00 90.06 84 TYR A C 1
ATOM 656 O O . TYR A 1 84 ? -10.129 -8.489 0.476 1.00 90.06 84 TYR A O 1
ATOM 664 N N . TRP A 1 85 ? -8.039 -9.296 0.595 1.00 89.81 85 TRP A N 1
ATOM 665 C CA . TRP A 1 85 ? -8.259 -10.018 1.849 1.00 89.81 85 TRP A CA 1
ATOM 666 C C . TRP A 1 85 ? -8.644 -9.065 2.988 1.00 89.81 85 TRP A C 1
ATOM 668 O O . TRP A 1 85 ? -9.596 -9.322 3.729 1.00 89.81 85 TRP A O 1
ATOM 678 N N . THR A 1 86 ? -7.960 -7.923 3.086 1.00 88.44 86 THR A N 1
ATOM 679 C CA . THR A 1 86 ? -8.255 -6.895 4.092 1.00 88.44 86 THR A CA 1
ATOM 680 C C . THR A 1 86 ? -9.659 -6.322 3.917 1.00 88.44 86 THR A C 1
ATOM 682 O O . THR A 1 86 ? -10.433 -6.267 4.872 1.00 88.44 86 THR A O 1
ATOM 685 N N . LEU A 1 87 ? -10.022 -5.924 2.697 1.00 86.69 87 LEU A N 1
ATOM 686 C CA . LEU A 1 87 ? -11.343 -5.371 2.408 1.00 86.69 87 LEU A CA 1
ATOM 687 C C . LEU A 1 87 ? -12.453 -6.397 2.606 1.00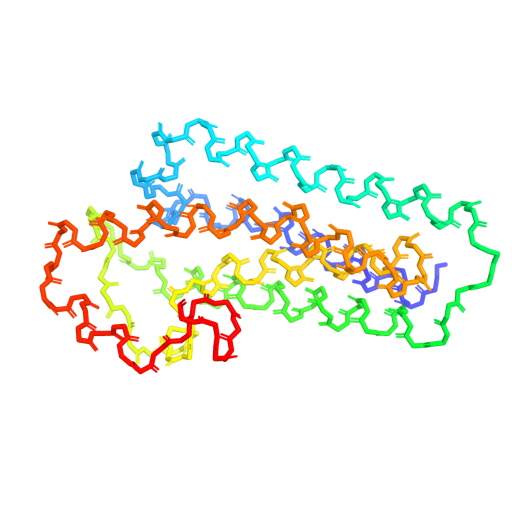 86.69 87 LEU A C 1
ATOM 689 O O . LEU A 1 87 ? -13.503 -6.061 3.150 1.00 86.69 87 LEU A O 1
ATOM 693 N N . TRP A 1 88 ? -12.213 -7.646 2.215 1.00 86.88 88 TRP A N 1
ATOM 694 C CA . TRP A 1 88 ? -13.166 -8.730 2.399 1.00 86.88 88 TRP A CA 1
ATOM 695 C C . TRP A 1 88 ? -13.445 -9.008 3.876 1.00 86.88 88 TRP A C 1
ATOM 697 O O . TRP A 1 88 ? -14.597 -9.251 4.234 1.00 86.88 88 TRP A O 1
ATOM 707 N N . LEU A 1 89 ? -12.430 -8.907 4.739 1.00 86.12 89 LEU A N 1
ATOM 708 C CA . LEU A 1 89 ? -12.607 -9.052 6.183 1.00 86.12 89 LEU A CA 1
ATOM 709 C C . LEU A 1 89 ? -13.450 -7.913 6.775 1.00 86.12 89 LEU A C 1
ATOM 711 O O . LEU A 1 89 ? -14.324 -8.145 7.606 1.00 86.12 89 LEU A O 1
ATOM 715 N N . ILE A 1 90 ? -13.213 -6.679 6.326 1.00 82.44 90 ILE A N 1
ATOM 716 C CA . ILE A 1 90 ? -13.853 -5.486 6.901 1.00 82.44 90 ILE A CA 1
ATOM 717 C C . ILE A 1 90 ? -15.241 -5.228 6.291 1.00 82.44 90 ILE A C 1
ATOM 719 O O . ILE A 1 90 ? -16.041 -4.513 6.891 1.00 82.44 90 ILE A O 1
ATOM 723 N N . ARG A 1 91 ? -15.579 -5.828 5.138 1.00 80.00 91 ARG A N 1
ATOM 724 C CA . ARG A 1 91 ? -16.820 -5.553 4.378 1.00 80.00 91 ARG A CA 1
ATOM 725 C C . ARG A 1 91 ? -18.110 -5.638 5.200 1.00 80.00 91 ARG A C 1
ATOM 727 O O . ARG A 1 91 ? -19.076 -4.955 4.880 1.00 80.00 91 ARG A O 1
ATOM 734 N N . GLY A 1 92 ? -18.143 -6.492 6.225 1.00 71.38 92 GLY A N 1
ATOM 735 C CA . GLY A 1 92 ? -19.330 -6.723 7.052 1.00 71.38 92 GLY A CA 1
ATOM 736 C C . GLY A 1 92 ? -19.603 -5.631 8.091 1.00 71.38 92 GLY A C 1
ATOM 737 O O . GLY A 1 92 ? -20.699 -5.582 8.644 1.00 71.38 92 GLY A O 1
ATOM 738 N N . TYR A 1 93 ? -18.640 -4.750 8.369 1.00 73.00 93 TYR A N 1
ATOM 739 C CA . TYR A 1 93 ? -18.729 -3.813 9.487 1.00 73.00 93 TYR A CA 1
ATOM 740 C C . TYR A 1 93 ? -19.390 -2.483 9.100 1.00 73.00 93 TYR A C 1
ATOM 742 O O . TYR A 1 93 ? -18.738 -1.597 8.589 1.00 73.00 93 TYR A O 1
ATOM 750 N N . LYS A 1 94 ? -20.671 -2.261 9.380 1.00 67.00 94 LYS A N 1
ATOM 751 C CA . LYS A 1 94 ? -21.348 -1.007 8.972 1.00 67.00 94 LYS A CA 1
ATOM 752 C C . LYS A 1 94 ? -21.314 0.132 10.011 1.00 67.00 94 LYS A C 1
ATOM 754 O O . LYS A 1 94 ? -22.016 1.121 9.827 1.00 67.00 94 LYS A O 1
ATOM 759 N N . GLY A 1 95 ? -20.553 -0.009 11.100 1.00 61.62 95 GLY A N 1
ATOM 760 C CA . GLY A 1 95 ? -20.493 0.973 12.194 1.00 61.62 95 GLY A CA 1
ATOM 761 C C . GLY A 1 95 ? -19.470 2.099 11.979 1.00 61.62 95 GLY A C 1
ATOM 762 O O . GLY A 1 95 ? -18.844 2.175 10.926 1.00 61.62 95 GLY A O 1
ATOM 763 N N . GLY A 1 96 ? -19.310 2.969 12.984 1.00 68.69 96 GLY A N 1
ATOM 764 C CA . GLY A 1 96 ? -18.345 4.077 12.994 1.00 68.69 96 GLY A CA 1
ATOM 765 C C . GLY A 1 96 ? -16.881 3.612 13.025 1.00 68.69 96 GLY A C 1
ATOM 766 O O . GLY A 1 96 ? -16.300 3.284 11.992 1.00 68.69 96 GLY A O 1
ATOM 767 N N . THR A 1 97 ? -16.252 3.602 14.203 1.00 72.88 97 THR A N 1
ATOM 768 C CA . THR A 1 97 ? -14.844 3.192 14.340 1.00 72.88 97 THR A CA 1
ATOM 769 C C . THR A 1 97 ? -14.674 1.688 14.135 1.00 72.88 97 THR A C 1
ATOM 771 O O . THR A 1 97 ? -15.254 0.886 14.866 1.00 72.88 97 THR A O 1
ATOM 774 N N . ARG A 1 98 ? -13.837 1.289 13.166 1.00 77.75 98 ARG A N 1
ATOM 775 C CA . ARG A 1 98 ? -13.589 -0.131 12.860 1.00 77.75 98 ARG A CA 1
ATOM 776 C C . ARG A 1 98 ? -13.116 -0.915 14.099 1.00 77.75 98 ARG A C 1
ATOM 778 O O . ARG A 1 98 ? -12.243 -0.422 14.811 1.00 77.75 98 ARG A O 1
ATOM 785 N N . PRO A 1 99 ? -13.597 -2.153 14.311 1.00 81.38 99 PRO A N 1
ATOM 786 C CA . PRO A 1 99 ? -13.143 -2.993 15.410 1.00 81.38 99 PRO A CA 1
ATOM 787 C C . PRO A 1 99 ? -11.691 -3.440 15.218 1.00 81.38 99 PRO A C 1
ATOM 789 O O . PRO A 1 99 ? -11.171 -3.519 14.099 1.00 81.38 99 PRO A O 1
ATOM 792 N N . LEU A 1 100 ? -11.042 -3.774 16.334 1.00 84.50 100 LEU A N 1
ATOM 793 C CA . LEU A 1 100 ? -9.672 -4.281 16.369 1.00 84.50 100 LEU A CA 1
ATOM 794 C C . LEU A 1 100 ? -9.632 -5.758 15.957 1.00 84.50 100 LEU A C 1
ATOM 796 O O . LEU A 1 100 ? -9.658 -6.673 16.783 1.00 84.50 100 LEU A O 1
ATOM 800 N N . TYR A 1 101 ? -9.580 -5.998 14.648 1.00 83.88 101 TYR A N 1
ATOM 801 C CA . TYR A 1 101 ? -9.450 -7.344 14.094 1.00 83.88 101 TYR A CA 1
ATOM 802 C C . TYR A 1 101 ? -8.153 -8.007 14.569 1.00 83.88 101 TYR A C 1
ATOM 804 O O . TYR A 1 101 ? -7.080 -7.412 14.548 1.00 83.88 101 TYR A O 1
ATOM 812 N N . SER A 1 102 ? -8.253 -9.263 14.998 1.00 83.06 102 SER A N 1
ATOM 813 C CA . SER A 1 102 ? -7.118 -10.054 15.493 1.00 83.06 102 SER A CA 1
ATOM 814 C C . SER A 1 102 ? -6.897 -11.347 14.701 1.00 83.06 102 SER A C 1
ATOM 816 O O . SER A 1 102 ? -6.198 -12.232 15.172 1.00 83.06 102 SER A O 1
ATOM 818 N N . HIS A 1 103 ? -7.487 -11.458 13.509 1.00 83.38 103 HIS A N 1
ATOM 819 C CA . HIS A 1 103 ? -7.423 -12.630 12.635 1.00 83.38 103 HIS A CA 1
ATOM 820 C C . HIS A 1 103 ? -7.195 -12.220 11.172 1.00 83.38 103 HIS A C 1
ATOM 822 O O . HIS A 1 103 ? -7.345 -11.051 10.803 1.00 83.38 103 HIS A O 1
ATOM 828 N N . GLY A 1 104 ? -6.818 -13.190 10.336 1.00 85.62 104 GLY A N 1
ATOM 829 C CA . GLY A 1 104 ? -6.507 -12.961 8.925 1.00 85.62 104 GLY A CA 1
ATOM 830 C C . GLY A 1 104 ? -5.304 -12.020 8.744 1.00 85.62 104 GLY A C 1
ATOM 831 O O . GLY A 1 104 ? -4.315 -12.166 9.466 1.00 85.62 104 GLY A O 1
ATOM 832 N N . PRO A 1 105 ? -5.361 -11.029 7.835 1.00 84.94 105 PRO A N 1
ATOM 833 C CA . PRO A 1 105 ? -4.225 -10.150 7.547 1.00 84.94 105 PRO A CA 1
ATOM 834 C C . PRO A 1 105 ? -3.840 -9.253 8.740 1.00 84.94 105 PRO A C 1
ATOM 836 O O . PRO A 1 105 ? -2.700 -8.801 8.840 1.00 84.94 105 PRO A O 1
ATOM 839 N N . PHE A 1 106 ? -4.764 -9.049 9.688 1.00 83.38 106 PHE A N 1
ATOM 840 C CA . PHE A 1 106 ? -4.530 -8.289 10.919 1.00 83.38 106 PHE A CA 1
ATOM 841 C C . PHE A 1 106 ? -3.820 -9.078 12.026 1.00 83.38 106 PHE A C 1
ATOM 843 O O . PHE A 1 106 ? -3.534 -8.533 13.094 1.00 83.38 106 PHE A O 1
ATOM 850 N N . LEU A 1 107 ? -3.549 -10.368 11.810 1.00 81.50 107 LEU A N 1
ATOM 851 C CA . LEU A 1 107 ? -2.808 -11.182 12.772 1.00 81.50 107 LEU A CA 1
ATOM 852 C C . LEU A 1 107 ? -1.341 -10.734 12.863 1.00 81.50 107 LEU A C 1
ATOM 854 O O . LEU A 1 107 ? -0.781 -10.702 13.951 1.00 81.50 107 LEU A O 1
ATOM 858 N N . LEU A 1 108 ? -0.753 -10.340 11.728 1.00 77.94 108 LEU A N 1
ATOM 859 C CA . LEU A 1 108 ? 0.656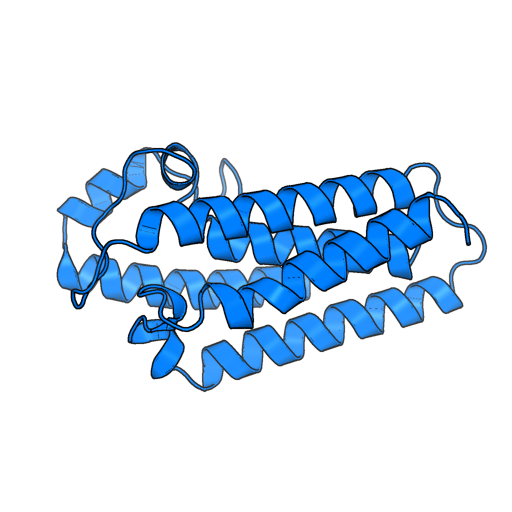 -9.950 11.628 1.00 77.94 108 LEU A CA 1
ATOM 860 C C . LEU A 1 108 ? 0.851 -8.440 11.449 1.00 77.94 108 LEU A C 1
ATOM 862 O O . LEU A 1 108 ? 1.873 -7.906 11.880 1.00 77.94 108 LEU A O 1
ATOM 866 N N . HIS A 1 109 ? -0.071 -7.743 10.776 1.00 82.50 109 HIS A N 1
ATOM 867 C CA . HIS A 1 109 ? 0.086 -6.330 10.407 1.00 82.50 109 HIS A CA 1
ATOM 868 C C . HIS A 1 109 ? -1.064 -5.476 10.937 1.00 82.50 109 HIS A C 1
ATOM 870 O O . HIS A 1 109 ? -2.229 -5.852 10.841 1.00 82.50 109 HIS A O 1
ATOM 876 N N . ARG A 1 110 ? -0.752 -4.286 11.456 1.00 84.75 110 ARG A N 1
ATOM 877 C CA . ARG A 1 110 ? -1.763 -3.323 11.927 1.00 84.75 110 ARG A CA 1
ATOM 878 C C . ARG A 1 110 ? -2.524 -2.669 10.765 1.00 84.75 110 ARG A C 1
ATOM 880 O O . ARG A 1 110 ? -3.718 -2.384 10.885 1.00 84.75 110 ARG A O 1
ATOM 887 N N . HIS A 1 111 ? -1.827 -2.504 9.637 1.00 86.69 111 HIS A N 1
ATOM 888 C CA . HIS A 1 111 ? -2.253 -1.740 8.458 1.00 86.69 111 HIS A CA 1
ATOM 889 C C . HIS A 1 111 ? -2.061 -2.530 7.146 1.00 86.69 111 HIS A C 1
ATOM 891 O O . HIS A 1 111 ? -1.324 -2.099 6.253 1.00 86.69 111 HIS A O 1
ATOM 897 N N . PRO A 1 112 ? -2.682 -3.720 7.002 1.00 88.56 112 PRO A N 1
ATOM 898 C CA . PRO A 1 112 ? -2.446 -4.601 5.857 1.00 88.56 112 PRO A CA 1
ATOM 899 C C . PRO A 1 112 ? -2.911 -4.000 4.521 1.00 88.56 112 PRO A C 1
ATOM 901 O O . PRO A 1 112 ? -2.317 -4.278 3.482 1.00 88.56 112 PRO A O 1
ATOM 904 N N . TYR A 1 113 ? -3.909 -3.112 4.527 1.00 88.38 113 TYR A N 1
ATOM 905 C CA . TYR A 1 113 ? -4.356 -2.413 3.318 1.00 88.38 113 TYR A CA 1
ATOM 906 C C . TYR A 1 113 ? -3.272 -1.486 2.747 1.00 88.38 113 TYR A C 1
ATOM 908 O O . TYR A 1 113 ? -2.997 -1.487 1.543 1.00 88.38 113 TYR A O 1
ATOM 916 N N . GLN A 1 114 ? -2.640 -0.691 3.611 1.00 88.75 114 GLN A N 1
ATOM 917 C CA . GLN A 1 114 ? -1.556 0.209 3.237 1.00 88.75 114 GLN A CA 1
ATOM 918 C C . GLN A 1 114 ? -0.288 -0.570 2.877 1.00 88.75 114 GLN A C 1
ATOM 920 O O . GLN A 1 114 ? 0.375 -0.216 1.906 1.00 88.75 114 GLN A O 1
ATOM 925 N N . ALA A 1 115 ? 0.017 -1.654 3.598 1.00 90.69 115 ALA A N 1
ATOM 926 C CA . ALA A 1 115 ? 1.107 -2.559 3.232 1.00 90.69 115 ALA A CA 1
ATOM 927 C C . ALA A 1 115 ? 0.899 -3.140 1.822 1.00 90.69 115 ALA A C 1
ATOM 929 O O . ALA A 1 115 ? 1.825 -3.167 1.014 1.00 90.69 115 ALA A O 1
ATOM 930 N N . GLY A 1 116 ? -0.337 -3.509 1.475 1.00 91.50 116 GLY A N 1
ATOM 931 C CA . GLY A 1 116 ? -0.672 -3.950 0.124 1.00 91.50 116 GLY A CA 1
ATOM 932 C C . GLY A 1 116 ? -0.483 -2.854 -0.931 1.00 91.50 116 GLY A C 1
ATOM 933 O O . GLY A 1 116 ? 0.031 -3.139 -2.009 1.00 91.50 116 GLY A O 1
ATOM 934 N N . LEU A 1 117 ? -0.810 -1.589 -0.622 1.00 91.69 117 LEU A N 1
ATOM 935 C CA . LEU A 1 117 ? -0.518 -0.463 -1.526 1.00 91.69 117 LEU A CA 1
ATOM 936 C C . LEU A 1 117 ? 0.988 -0.290 -1.752 1.00 91.69 117 LEU A C 1
ATOM 938 O O . LEU A 1 117 ? 1.418 -0.057 -2.879 1.00 91.69 117 LEU A O 1
ATOM 942 N N . PHE A 1 118 ? 1.778 -0.416 -0.686 1.00 93.31 118 PHE A N 1
ATOM 943 C CA . PHE A 1 118 ? 3.230 -0.332 -0.761 1.00 93.31 118 PHE A CA 1
ATOM 944 C C . PHE A 1 118 ? 3.822 -1.428 -1.655 1.00 93.31 118 PHE A C 1
ATOM 946 O O . PHE A 1 118 ? 4.679 -1.141 -2.492 1.00 93.31 118 PHE A O 1
ATOM 953 N N . LEU A 1 119 ? 3.331 -2.665 -1.523 1.00 94.12 119 LEU A N 1
ATOM 954 C CA . LEU A 1 119 ? 3.737 -3.793 -2.364 1.00 94.12 119 LEU A CA 1
ATOM 955 C C . LEU A 1 119 ? 3.358 -3.583 -3.835 1.00 94.12 119 LEU A C 1
ATOM 957 O O . LEU A 1 119 ? 4.195 -3.800 -4.706 1.00 94.12 119 LEU A O 1
ATOM 961 N N . ILE A 1 120 ? 2.146 -3.095 -4.120 1.00 93.81 120 ILE A N 1
ATOM 962 C CA . ILE A 1 120 ? 1.726 -2.779 -5.496 1.00 93.81 120 ILE A CA 1
ATOM 963 C C . ILE A 1 120 ? 2.623 -1.702 -6.101 1.00 93.81 120 ILE A C 1
ATOM 965 O O . ILE A 1 120 ? 3.132 -1.887 -7.202 1.00 93.81 120 ILE A O 1
ATOM 969 N N . ALA A 1 121 ? 2.854 -0.601 -5.382 1.00 94.25 121 ALA A N 1
ATOM 970 C CA . ALA A 1 121 ? 3.713 0.477 -5.863 1.00 94.25 121 ALA A CA 1
ATOM 971 C C . ALA A 1 121 ? 5.145 -0.008 -6.109 1.00 94.25 121 ALA A C 1
ATOM 973 O O . ALA A 1 121 ? 5.724 0.289 -7.146 1.00 94.25 121 ALA A O 1
ATOM 974 N N . SER A 1 122 ? 5.688 -0.806 -5.189 1.00 94.38 122 SER A N 1
ATOM 975 C CA . SER A 1 122 ? 7.011 -1.420 -5.323 1.00 94.38 122 SER A CA 1
ATOM 976 C C . SER A 1 122 ? 7.085 -2.343 -6.541 1.00 94.38 122 SER A C 1
ATOM 978 O O . SER A 1 122 ? 8.059 -2.298 -7.289 1.00 94.38 122 SER A O 1
ATOM 980 N N . GLY A 1 123 ? 6.038 -3.139 -6.775 1.00 93.25 123 GLY A N 1
ATOM 981 C CA . GLY A 1 123 ? 5.928 -4.016 -7.937 1.00 93.25 123 GLY A CA 1
ATOM 982 C C . GLY A 1 123 ? 5.869 -3.254 -9.260 1.00 93.25 123 GLY A C 1
ATOM 983 O O . GLY A 1 123 ? 6.603 -3.580 -10.189 1.00 93.25 123 GLY A O 1
ATOM 984 N N . ILE A 1 124 ? 5.055 -2.195 -9.322 1.00 92.75 124 ILE A N 1
ATOM 985 C CA . ILE A 1 124 ? 4.965 -1.297 -10.484 1.00 92.75 124 ILE A CA 1
ATOM 986 C C . ILE A 1 124 ? 6.312 -0.615 -10.739 1.00 92.75 124 ILE A C 1
ATOM 988 O O . ILE A 1 124 ? 6.779 -0.602 -11.874 1.00 92.75 124 ILE A O 1
ATOM 992 N N . SER A 1 125 ? 6.957 -0.082 -9.701 1.00 93.38 125 SER A N 1
ATOM 993 C CA . SER A 1 125 ? 8.257 0.580 -9.826 1.00 93.38 125 SER A CA 1
ATOM 994 C C . SER A 1 125 ? 9.340 -0.363 -10.353 1.00 93.38 125 SER A C 1
ATOM 996 O O . SER A 1 125 ? 10.103 0.019 -11.243 1.00 93.38 125 SER A O 1
ATOM 998 N N . LEU A 1 126 ? 9.389 -1.605 -9.861 1.00 92.56 126 LEU A N 1
ATOM 999 C CA . LEU A 1 126 ? 10.308 -2.626 -10.371 1.00 92.56 126 LEU A CA 1
ATOM 1000 C C . LEU A 1 126 ? 10.041 -2.962 -11.840 1.00 92.56 126 LEU A C 1
ATOM 1002 O O . LEU A 1 126 ? 10.982 -2.952 -12.621 1.00 92.56 126 LEU A O 1
ATOM 1006 N N . LEU A 1 127 ? 8.782 -3.187 -12.223 1.00 90.94 127 LEU A N 1
ATOM 1007 C CA . LEU A 1 127 ? 8.411 -3.518 -13.605 1.00 90.94 127 LEU A CA 1
ATOM 1008 C C . LEU A 1 127 ? 8.626 -2.354 -14.586 1.00 90.94 127 LEU A C 1
ATOM 1010 O O . LEU A 1 127 ? 8.914 -2.588 -15.754 1.00 90.94 127 LEU A O 1
ATOM 1014 N N . LEU A 1 128 ? 8.481 -1.103 -14.136 1.00 90.31 128 LEU A N 1
ATOM 1015 C CA . LEU A 1 128 ? 8.724 0.082 -14.970 1.00 90.31 128 LEU A CA 1
ATOM 1016 C C . LEU A 1 128 ? 10.210 0.386 -15.147 1.00 90.31 128 LEU A C 1
ATOM 1018 O O . LEU A 1 128 ? 10.614 0.871 -16.200 1.00 90.31 128 LEU A O 1
ATOM 1022 N N . SER A 1 129 ? 11.002 0.171 -14.098 1.00 90.56 129 SER A N 1
ATOM 1023 C CA . SER A 1 129 ? 12.420 0.531 -14.104 1.00 90.56 129 SER A CA 1
ATOM 1024 C C . SER A 1 129 ? 13.336 -0.610 -14.519 1.00 90.56 129 SER A C 1
ATOM 1026 O O . SER A 1 129 ? 14.412 -0.336 -15.024 1.00 90.56 129 SER A O 1
ATOM 1028 N N . GLY A 1 130 ? 12.973 -1.865 -14.243 1.00 88.38 130 GLY A N 1
ATOM 1029 C CA . GLY A 1 130 ? 13.880 -3.012 -14.322 1.00 88.38 130 GLY A CA 1
ATOM 1030 C C . GLY A 1 130 ? 15.001 -2.998 -13.271 1.00 88.38 130 GLY A C 1
ATOM 1031 O O . GLY A 1 130 ? 15.928 -3.799 -13.361 1.00 88.38 130 GLY A O 1
ATOM 1032 N N . HIS A 1 131 ? 14.961 -2.098 -12.277 1.00 89.94 131 HIS A N 1
ATOM 1033 C CA . HIS A 1 131 ? 16.066 -1.880 -11.335 1.00 89.94 131 HIS A CA 1
ATOM 1034 C C . HIS A 1 131 ? 15.621 -1.805 -9.877 1.00 89.94 131 HIS A C 1
ATOM 1036 O O . HIS A 1 131 ? 14.675 -1.104 -9.522 1.00 89.94 131 HIS A O 1
ATOM 1042 N N . TRP A 1 132 ? 16.416 -2.417 -8.997 1.00 90.50 132 TRP A N 1
ATOM 1043 C CA . TRP A 1 132 ? 16.207 -2.402 -7.545 1.00 90.50 132 TRP A CA 1
ATOM 1044 C C . TRP A 1 132 ? 16.275 -1.002 -6.920 1.00 90.50 132 TRP A C 1
ATOM 1046 O O . TRP A 1 132 ? 15.668 -0.763 -5.879 1.00 90.50 132 TRP A O 1
ATOM 1056 N N . LEU A 1 133 ? 16.956 -0.048 -7.561 1.00 90.69 133 LEU A N 1
ATOM 1057 C CA . LEU A 1 133 ? 17.056 1.329 -7.068 1.00 90.69 133 LEU A CA 1
ATOM 1058 C C . LEU A 1 133 ? 15.692 2.044 -7.043 1.00 90.69 133 LEU A C 1
ATOM 1060 O O . LEU A 1 133 ? 15.462 2.902 -6.190 1.00 90.69 133 LEU A O 1
ATOM 1064 N N . SER A 1 134 ? 14.745 1.637 -7.895 1.00 91.44 134 SER A N 1
ATOM 1065 C CA . SER A 1 134 ? 13.377 2.166 -7.858 1.00 91.44 134 SER A CA 1
ATOM 1066 C C . SER A 1 134 ? 12.632 1.793 -6.571 1.00 91.44 134 SER A C 1
ATOM 1068 O O . SER A 1 134 ? 11.775 2.559 -6.119 1.00 91.44 134 SER A O 1
ATOM 1070 N N . LEU A 1 135 ? 12.992 0.678 -5.916 1.00 92.31 135 LEU A N 1
ATOM 1071 C CA . LEU A 1 135 ? 12.449 0.329 -4.602 1.00 92.31 135 LEU A CA 1
ATOM 1072 C C . LEU A 1 135 ? 12.905 1.303 -3.528 1.00 92.31 135 LEU A C 1
ATOM 1074 O O . LEU A 1 135 ? 12.085 1.704 -2.712 1.00 92.31 135 LEU A O 1
ATOM 1078 N N . ALA A 1 136 ? 14.176 1.710 -3.528 1.00 92.75 136 ALA A N 1
ATOM 1079 C CA . ALA A 1 136 ? 14.681 2.666 -2.543 1.00 92.75 136 ALA A CA 1
ATOM 1080 C C . ALA A 1 136 ? 13.939 4.010 -2.648 1.00 92.75 136 ALA A C 1
ATOM 1082 O O . ALA A 1 136 ? 13.530 4.591 -1.638 1.00 92.75 136 ALA A O 1
ATOM 1083 N N . VAL A 1 137 ? 13.683 4.464 -3.879 1.00 92.88 137 VAL A N 1
ATOM 1084 C CA . VAL A 1 137 ? 12.900 5.679 -4.140 1.00 92.88 137 VAL A CA 1
ATOM 1085 C C . VAL A 1 137 ? 11.444 5.502 -3.702 1.00 92.88 137 VAL A C 1
ATOM 1087 O O . VAL A 1 137 ? 10.905 6.354 -2.996 1.00 92.88 137 VAL A O 1
ATOM 1090 N N . THR A 1 138 ? 10.819 4.374 -4.046 1.00 93.38 138 THR A N 1
ATOM 1091 C CA . THR A 1 138 ? 9.429 4.069 -3.660 1.00 93.38 138 THR A CA 1
ATOM 1092 C C . THR A 1 138 ? 9.275 3.962 -2.141 1.00 93.38 138 THR A C 1
ATOM 1094 O O . THR A 1 138 ? 8.338 4.522 -1.576 1.00 93.38 138 THR A O 1
ATOM 1097 N N . PHE A 1 139 ? 10.216 3.308 -1.460 1.00 93.00 139 PHE A N 1
ATOM 1098 C CA . PHE A 1 139 ? 10.275 3.218 -0.002 1.00 93.00 139 PHE A CA 1
ATOM 1099 C C . PHE A 1 139 ? 10.380 4.598 0.642 1.00 93.00 139 PHE A C 1
ATOM 1101 O O . PHE A 1 139 ? 9.633 4.906 1.566 1.00 93.00 139 PHE A O 1
ATOM 1108 N N . THR A 1 140 ? 11.242 5.464 0.116 1.00 92.88 140 THR A N 1
ATOM 1109 C CA . THR A 1 140 ? 11.427 6.809 0.670 1.00 92.88 140 THR A CA 1
ATOM 1110 C C . THR A 1 140 ? 10.190 7.683 0.459 1.00 92.88 140 THR A C 1
ATOM 1112 O O . THR A 1 140 ? 9.690 8.292 1.405 1.00 92.88 140 THR A O 1
ATOM 1115 N N . LEU A 1 141 ? 9.652 7.725 -0.763 1.00 92.88 141 LEU A N 1
ATOM 1116 C CA . LEU A 1 141 ? 8.524 8.594 -1.108 1.00 92.88 141 LEU A CA 1
ATOM 1117 C C . LEU A 1 141 ? 7.198 8.063 -0.561 1.00 92.88 141 LEU A C 1
ATOM 1119 O O . LEU A 1 141 ? 6.527 8.733 0.221 1.00 92.88 141 LEU A O 1
ATOM 1123 N N . LEU A 1 142 ? 6.809 6.855 -0.964 1.00 92.50 142 LEU A N 1
ATOM 1124 C CA . LEU A 1 142 ? 5.515 6.294 -0.593 1.00 92.50 142 LEU A CA 1
ATOM 1125 C C . LEU A 1 142 ? 5.543 5.693 0.814 1.00 92.50 142 LEU A C 1
ATOM 1127 O O . LEU A 1 142 ? 4.548 5.773 1.528 1.00 92.50 142 LEU A O 1
ATOM 1131 N N . GLY A 1 143 ? 6.665 5.118 1.252 1.00 90.88 143 GLY A N 1
ATOM 1132 C CA . GLY A 1 143 ? 6.775 4.585 2.612 1.00 90.88 143 GLY A CA 1
ATOM 1133 C C . GLY A 1 143 ? 6.639 5.677 3.676 1.00 90.88 143 GLY A C 1
ATOM 1134 O O . GLY A 1 143 ? 5.901 5.484 4.642 1.00 90.88 143 GLY A O 1
ATOM 1135 N N . SER A 1 144 ? 7.244 6.856 3.475 1.00 90.06 144 SER A N 1
ATOM 1136 C CA . SER A 1 144 ? 7.069 7.998 4.391 1.00 90.06 144 SER A CA 1
ATOM 1137 C C . SER A 1 144 ? 5.625 8.515 4.406 1.00 90.06 144 SER A C 1
ATOM 1139 O O . SER A 1 144 ? 5.060 8.761 5.476 1.00 90.06 144 SER A O 1
ATOM 1141 N N . ALA A 1 145 ? 4.986 8.586 3.235 1.00 89.81 145 ALA A N 1
ATOM 1142 C CA . ALA A 1 145 ? 3.577 8.930 3.101 1.00 89.81 145 ALA A CA 1
ATOM 1143 C C . ALA A 1 145 ? 2.665 7.980 3.875 1.00 89.81 145 ALA A C 1
ATOM 1145 O O . ALA A 1 145 ? 1.818 8.399 4.668 1.00 89.81 145 ALA A O 1
ATOM 1146 N N . LEU A 1 146 ? 2.858 6.682 3.659 1.00 89.56 146 LEU A N 1
ATOM 1147 C CA . LEU A 1 146 ? 2.090 5.639 4.317 1.00 89.56 146 LEU A CA 1
ATOM 1148 C C . LEU A 1 146 ? 2.341 5.623 5.821 1.00 89.56 146 LEU A C 1
ATOM 1150 O O . LEU A 1 146 ? 1.387 5.464 6.576 1.00 89.56 146 LEU A O 1
ATOM 1154 N N . HIS A 1 147 ? 3.575 5.859 6.268 1.00 89.31 147 HIS A N 1
ATOM 1155 C CA . HIS A 1 147 ? 3.893 5.961 7.688 1.00 89.31 147 HIS A CA 1
ATOM 1156 C C . HIS A 1 147 ? 3.085 7.072 8.373 1.00 89.31 147 HIS A C 1
ATOM 1158 O O . HIS A 1 147 ? 2.471 6.830 9.419 1.00 89.31 147 HIS A O 1
ATOM 1164 N N . TYR A 1 148 ? 3.023 8.258 7.758 1.00 88.00 148 TYR A N 1
ATOM 1165 C CA . TYR A 1 148 ? 2.208 9.371 8.248 1.00 88.00 148 TYR A CA 1
ATOM 1166 C C . TYR A 1 148 ? 0.723 8.998 8.322 1.00 88.00 148 TYR A C 1
ATOM 1168 O O . TYR A 1 148 ? 0.085 9.179 9.360 1.00 88.00 148 TYR A O 1
ATOM 1176 N N . VAL A 1 149 ? 0.176 8.417 7.251 1.00 86.69 149 VAL A N 1
ATOM 1177 C CA . VAL A 1 149 ? -1.251 8.065 7.192 1.00 86.69 149 VAL A CA 1
ATOM 1178 C C . VAL A 1 149 ? -1.621 6.970 8.184 1.00 86.69 149 VAL A C 1
ATOM 1180 O O . VAL A 1 149 ? -2.649 7.079 8.849 1.00 86.69 149 VAL A O 1
ATOM 1183 N N . MET A 1 150 ? -0.770 5.958 8.342 1.00 87.12 150 MET A N 1
ATOM 1184 C CA . MET A 1 150 ? -0.937 4.969 9.402 1.00 87.12 150 MET A CA 1
ATOM 1185 C C . MET A 1 150 ? -0.948 5.656 10.765 1.00 87.12 150 MET A C 1
ATOM 1187 O O . MET A 1 150 ? -1.819 5.363 11.564 1.00 87.12 150 MET A O 1
ATOM 1191 N N . GLY A 1 151 ? -0.058 6.621 11.016 1.00 87.62 151 GLY A N 1
ATOM 1192 C CA . GLY A 1 151 ? 0.000 7.332 12.300 1.00 87.62 151 GLY A CA 1
ATOM 1193 C C . GLY A 1 151 ? -1.294 8.067 12.647 1.00 87.62 151 GLY A C 1
ATOM 1194 O O . GLY A 1 151 ? -1.744 8.005 13.788 1.00 87.62 151 GLY A O 1
ATOM 1195 N N . LEU A 1 152 ? -1.935 8.692 11.655 1.00 86.06 152 LEU A N 1
ATOM 1196 C CA . LEU A 1 152 ? -3.255 9.308 11.833 1.00 86.06 152 LEU A CA 1
ATOM 1197 C C . LEU A 1 152 ? -4.326 8.272 12.199 1.00 86.06 152 LEU A C 1
ATOM 1199 O O . LEU A 1 152 ? -5.175 8.525 13.054 1.00 86.06 152 LEU A O 1
ATOM 1203 N N . GLU A 1 153 ? -4.284 7.100 11.566 1.00 85.06 153 GLU A N 1
ATOM 1204 C CA . GLU A 1 153 ? -5.205 6.006 11.870 1.00 85.06 153 GLU A CA 1
ATOM 1205 C C . GLU A 1 153 ? -4.971 5.444 13.277 1.00 85.06 153 GLU A C 1
ATOM 1207 O O . GLU A 1 153 ? -5.927 5.250 14.028 1.00 85.06 153 GLU A O 1
ATOM 1212 N N . GLU A 1 154 ? -3.712 5.245 13.668 1.00 87.56 154 GLU A N 1
ATOM 1213 C CA . GLU A 1 154 ? -3.349 4.789 15.012 1.00 87.56 154 GLU A CA 1
ATOM 1214 C C . GLU A 1 154 ? -3.776 5.798 16.082 1.00 87.56 154 GLU A C 1
ATOM 1216 O O . GLU A 1 154 ? -4.286 5.395 17.124 1.00 87.56 154 GLU A O 1
ATOM 1221 N N . GLN A 1 155 ? -3.635 7.103 15.827 1.00 87.44 155 GLN A N 1
ATOM 1222 C CA . GLN A 1 155 ? -4.086 8.147 16.749 1.00 87.44 155 GLN A CA 1
ATOM 1223 C C . GLN A 1 155 ? -5.607 8.110 16.943 1.00 87.44 155 GLN A C 1
ATOM 1225 O O . GLN A 1 155 ? -6.086 8.204 18.074 1.00 87.44 155 GLN A O 1
ATOM 1230 N N . HIS A 1 156 ? -6.366 7.922 15.862 1.00 85.50 156 HIS A N 1
ATOM 1231 C CA . HIS A 1 156 ? -7.818 7.782 15.937 1.00 85.50 156 HIS A CA 1
ATOM 1232 C C . HIS A 1 156 ? -8.229 6.515 16.702 1.00 85.50 156 HIS A C 1
ATOM 1234 O O . HIS A 1 156 ? -9.042 6.591 17.624 1.00 85.50 156 HIS A O 1
ATOM 1240 N N . LEU A 1 157 ? -7.617 5.366 16.399 1.00 86.44 157 LEU A N 1
ATOM 1241 C CA . LEU A 1 157 ? -7.888 4.113 17.110 1.00 86.44 157 LEU A CA 1
ATOM 1242 C C . LEU A 1 157 ? -7.506 4.204 18.592 1.00 86.44 157 LEU A C 1
ATOM 1244 O O . LEU A 1 157 ? -8.277 3.762 19.441 1.00 86.44 157 LEU A O 1
ATOM 1248 N N . ARG A 1 158 ? -6.374 4.836 18.919 1.00 89.25 158 ARG A N 1
ATOM 1249 C CA . ARG A 1 158 ? -5.952 5.075 20.305 1.00 89.25 158 ARG A CA 1
ATOM 1250 C C . ARG A 1 158 ? -6.918 6.003 21.039 1.00 89.25 158 ARG A C 1
ATOM 1252 O O . ARG A 1 158 ? -7.222 5.742 22.195 1.00 89.25 158 ARG A O 1
ATOM 1259 N N . SER A 1 159 ? -7.448 7.032 20.375 1.00 88.12 159 SER A N 1
ATOM 1260 C CA . SER A 1 159 ? -8.455 7.922 20.974 1.00 88.12 159 SER A CA 1
ATOM 1261 C C . SER A 1 159 ? -9.778 7.212 21.278 1.00 88.12 159 SER A C 1
ATOM 1263 O O . SER A 1 159 ? -10.455 7.570 22.235 1.00 88.12 159 SER A O 1
ATOM 1265 N N . HIS A 1 160 ? -10.131 6.189 20.492 1.00 87.38 160 HIS A N 1
ATOM 1266 C CA . HIS A 1 160 ? -11.389 5.461 20.645 1.00 87.38 160 HIS A CA 1
ATOM 1267 C C . HIS A 1 160 ? -11.287 4.271 21.611 1.00 87.38 160 HIS A C 1
ATOM 1269 O O . HIS A 1 160 ? -12.217 4.010 22.366 1.00 87.38 160 HIS A O 1
ATOM 1275 N N . TYR A 1 161 ? -10.167 3.543 21.585 1.00 88.94 161 TYR A N 1
ATOM 1276 C CA . TYR A 1 161 ? -9.982 2.290 22.329 1.00 88.94 161 TYR A CA 1
ATOM 1277 C C . TYR A 1 161 ? -9.008 2.397 23.513 1.00 88.94 161 TYR A C 1
ATOM 1279 O O . TYR A 1 161 ? -8.912 1.454 24.298 1.00 88.94 161 TYR A O 1
ATOM 1287 N N . GLY A 1 162 ? -8.270 3.503 23.651 1.00 90.88 162 GLY A N 1
ATOM 1288 C CA . GLY A 1 162 ? -7.335 3.725 24.757 1.00 90.88 162 GLY A CA 1
ATOM 1289 C C . GLY A 1 162 ? -6.312 2.594 24.911 1.00 90.88 162 GLY A C 1
ATOM 1290 O O . GLY A 1 162 ? -5.675 2.170 23.946 1.00 90.88 162 GLY A O 1
ATOM 1291 N N . GLU A 1 163 ? -6.183 2.073 26.130 1.00 89.81 163 GLU A N 1
ATOM 1292 C CA . GLU A 1 163 ? -5.229 1.011 26.485 1.00 89.81 163 GLU A C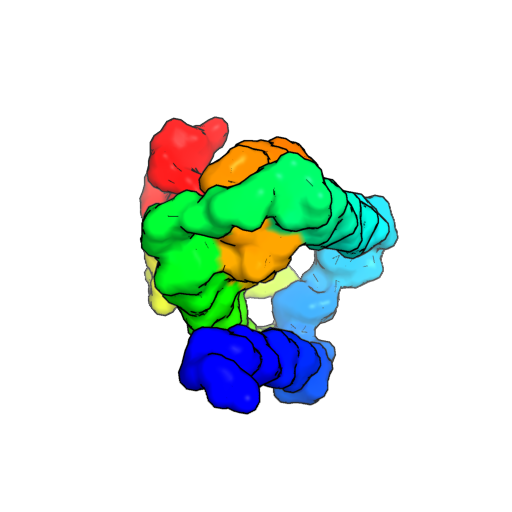A 1
ATOM 1293 C C . GLU A 1 163 ? -5.480 -0.318 25.753 1.00 89.81 163 GLU A C 1
ATOM 1295 O O . GLU A 1 163 ? -4.538 -1.072 25.495 1.00 89.81 163 GLU A O 1
ATOM 1300 N N . ILE A 1 164 ? -6.725 -0.597 25.340 1.00 89.25 164 ILE A N 1
ATOM 1301 C CA . ILE A 1 164 ? -7.063 -1.808 24.572 1.00 89.25 164 ILE A CA 1
ATOM 1302 C C . ILE A 1 164 ? -6.300 -1.809 23.241 1.00 89.25 164 ILE A C 1
ATOM 1304 O O . ILE A 1 164 ? -5.795 -2.845 22.800 1.00 89.25 164 ILE A O 1
ATOM 1308 N N . TYR A 1 165 ? -6.167 -0.635 22.617 1.00 88.75 165 TYR A N 1
ATOM 1309 C CA . TYR A 1 165 ? -5.392 -0.482 21.392 1.00 88.75 165 TYR A CA 1
ATOM 1310 C C . TYR A 1 165 ? -3.897 -0.723 21.623 1.00 88.75 165 TYR A C 1
ATOM 1312 O O . TYR A 1 165 ? -3.247 -1.388 20.814 1.00 88.75 165 TYR A O 1
ATOM 1320 N N . GLU A 1 166 ? -3.349 -0.237 22.736 1.00 86.56 166 GLU A N 1
ATOM 1321 C CA . GLU A 1 166 ? -1.937 -0.442 23.073 1.00 86.56 166 GLU A CA 1
ATOM 1322 C C . GLU A 1 166 ? -1.622 -1.919 23.308 1.00 86.56 166 GLU A C 1
ATOM 1324 O O . GLU A 1 166 ? -0.632 -2.430 22.779 1.00 86.56 166 GLU A O 1
ATOM 1329 N N . TYR A 1 167 ? -2.493 -2.635 24.023 1.00 88.06 167 TYR A N 1
ATOM 1330 C CA . TYR A 1 167 ? -2.362 -4.081 24.200 1.00 88.06 167 TYR A CA 1
ATOM 1331 C C . TYR A 1 167 ? -2.435 -4.825 22.859 1.00 88.06 167 TYR A C 1
ATOM 1333 O O . TYR A 1 167 ? -1.608 -5.699 22.574 1.00 88.06 167 TYR A O 1
ATOM 1341 N N . TRP A 1 168 ? -3.375 -4.436 21.992 1.00 87.38 168 TRP A N 1
ATOM 1342 C CA . TRP A 1 168 ? -3.506 -4.999 20.648 1.00 87.38 168 TRP A CA 1
ATOM 1343 C C . TRP A 1 168 ? -2.252 -4.754 19.786 1.00 87.38 168 TRP A C 1
ATOM 1345 O O . TRP A 1 168 ? -1.852 -5.625 19.011 1.00 87.38 168 TRP A O 1
ATOM 1355 N N . CYS A 1 169 ? -1.570 -3.622 19.953 1.00 85.25 169 CYS A N 1
ATOM 1356 C CA . CYS A 1 169 ? -0.361 -3.293 19.198 1.00 85.25 169 CYS A CA 1
ATOM 1357 C C . CYS A 1 169 ? 0.855 -4.174 19.532 1.00 85.25 169 CYS A C 1
ATOM 1359 O O . CYS A 1 169 ? 1.694 -4.385 18.652 1.00 85.25 169 CYS A O 1
ATOM 1361 N N . ARG A 1 170 ? 0.959 -4.709 20.759 1.00 83.00 170 ARG A N 1
ATOM 1362 C CA . ARG A 1 170 ? 2.168 -5.408 21.255 1.00 83.00 170 ARG A CA 1
ATOM 1363 C C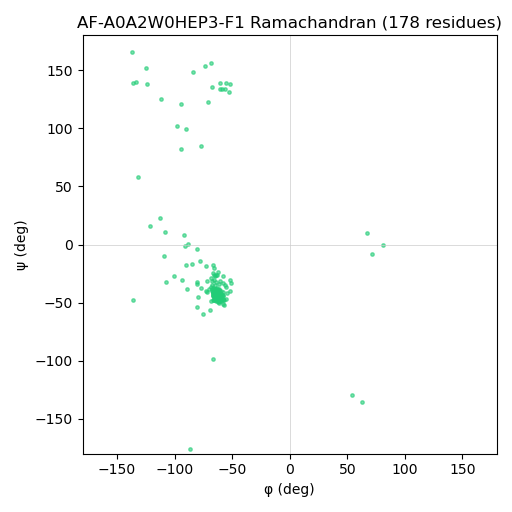 . ARG A 1 170 ? 2.602 -6.613 20.419 1.00 83.00 170 ARG A C 1
ATOM 1365 O O . ARG A 1 170 ? 3.780 -6.936 20.388 1.00 83.00 170 ARG A O 1
ATOM 1372 N N . HIS A 1 171 ? 1.665 -7.253 19.729 1.00 78.81 171 HIS A N 1
ATOM 1373 C CA . HIS A 1 171 ? 1.909 -8.488 18.980 1.00 78.81 171 HIS A CA 1
ATOM 1374 C C . HIS A 1 171 ? 1.882 -8.287 17.456 1.00 78.81 171 HIS A C 1
ATOM 1376 O O . HIS A 1 171 ? 1.806 -9.263 16.715 1.00 78.81 171 HIS A O 1
ATOM 1382 N N . ARG A 1 172 ? 1.866 -7.035 16.972 1.00 80.31 172 ARG A N 1
ATOM 1383 C CA . ARG A 1 172 ? 1.591 -6.714 15.559 1.00 80.31 172 ARG A CA 1
ATOM 1384 C C . ARG A 1 172 ? 2.542 -5.663 15.013 1.00 80.31 172 ARG A C 1
ATOM 1386 O O . ARG A 1 172 ? 2.784 -4.649 15.669 1.00 80.31 172 ARG A O 1
ATOM 1393 N N . PHE A 1 173 ? 2.996 -5.857 13.779 1.00 74.88 173 PHE A N 1
ATOM 1394 C CA . PHE A 1 173 ? 3.899 -4.934 13.092 1.00 74.88 173 PHE A CA 1
ATOM 1395 C C . PHE A 1 173 ? 3.142 -3.790 12.414 1.00 74.88 173 PHE A C 1
ATOM 1397 O O . PHE A 1 173 ? 2.014 -3.969 11.950 1.00 74.88 173 PHE A O 1
ATOM 1404 N N . ARG A 1 174 ? 3.767 -2.610 12.325 1.00 68.56 174 ARG A N 1
ATOM 1405 C CA . ARG A 1 174 ? 3.194 -1.460 11.610 1.00 68.56 174 ARG A CA 1
ATOM 1406 C C . ARG A 1 174 ? 3.408 -1.572 10.097 1.00 68.56 174 ARG A C 1
ATOM 1408 O O . ARG A 1 174 ? 2.431 -1.525 9.358 1.00 68.56 174 ARG A O 1
ATOM 1415 N N . ILE A 1 175 ? 4.660 -1.762 9.660 1.00 58.38 175 ILE A N 1
ATOM 1416 C CA . ILE A 1 175 ? 5.046 -1.915 8.238 1.00 58.38 175 ILE A CA 1
ATOM 1417 C C . ILE A 1 175 ? 6.061 -3.048 8.042 1.00 58.38 175 ILE A C 1
ATOM 1419 O O . ILE A 1 175 ? 5.864 -3.894 7.181 1.00 58.38 175 ILE A O 1
ATOM 1423 N N . PHE A 1 176 ? 7.120 -3.090 8.852 1.00 56.47 176 PHE A N 1
ATOM 1424 C CA . PHE A 1 176 ? 8.122 -4.158 8.845 1.00 56.47 176 PHE A CA 1
ATOM 1425 C C . PHE A 1 176 ? 8.262 -4.758 10.247 1.00 56.47 176 PHE A C 1
ATOM 1427 O O . PHE A 1 176 ? 8.031 -4.046 11.233 1.00 56.47 176 PHE A O 1
ATOM 1434 N N . PRO A 1 177 ? 8.650 -6.040 10.365 1.00 46.81 177 PRO A N 1
ATOM 1435 C CA . PRO A 1 177 ? 9.111 -6.564 11.639 1.00 46.81 177 PRO A CA 1
ATOM 1436 C C . PRO A 1 177 ? 10.291 -5.707 12.131 1.00 46.81 177 PRO A C 1
ATOM 1438 O O . PRO A 1 177 ? 11.184 -5.389 11.352 1.00 46.81 177 PRO A O 1
ATOM 1441 N N . PHE A 1 178 ? 10.266 -5.317 13.410 1.00 42.97 178 PHE A N 1
ATOM 1442 C CA . PHE A 1 178 ? 11.324 -4.583 14.137 1.00 42.97 178 PHE A CA 1
ATOM 1443 C C . PHE A 1 178 ? 11.438 -3.057 13.975 1.00 42.97 178 PHE A C 1
ATOM 1445 O O . PHE A 1 178 ? 12.271 -2.465 14.657 1.00 42.97 178 PHE A O 1
ATOM 1452 N N . ILE A 1 179 ? 10.594 -2.388 13.184 1.00 45.47 179 ILE A N 1
ATOM 1453 C CA . ILE A 1 179 ? 10.501 -0.914 13.229 1.00 45.47 179 ILE A CA 1
ATOM 1454 C C . ILE A 1 179 ? 9.300 -0.548 14.108 1.00 45.47 179 ILE A C 1
ATOM 1456 O O . ILE A 1 179 ? 8.150 -0.704 13.682 1.00 45.47 179 ILE A O 1
ATOM 1460 N N . TYR A 1 180 ? 9.595 -0.155 15.351 1.00 48.66 180 TYR A N 1
ATOM 1461 C CA . TYR A 1 180 ? 8.623 0.277 16.361 1.00 48.66 180 TYR A CA 1
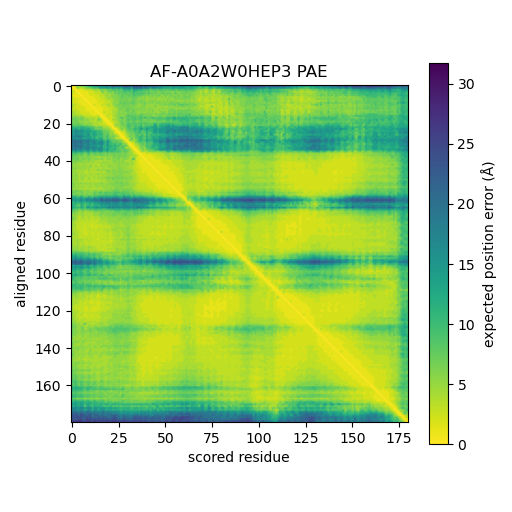ATOM 1462 C C . TYR A 1 180 ? 8.269 1.756 16.183 1.00 48.66 180 TYR A C 1
ATOM 1464 O O . TYR A 1 180 ? 9.213 2.563 16.032 1.00 48.66 180 TYR A O 1
#

Nearest PDB structures (foldseek):
  7u4t-assembly1_0  TM=2.292E-01  e=7.572E-01  Homo sapiens
  6gyh-assembly1_A  TM=2.374E-01  e=4.072E+00  Coccomyxa subellipsoidea C-169